Protein AF-0000000081159123 (afdb_homodimer)

Structure (mmCIF, N/CA/C/O backbone):
data_AF-0000000081159123-model_v1
#
loop_
_entity.id
_entity.type
_entity.pdbx_description
1 polymer 'Uncharacterized protein'
#
loop_
_atom_site.group_PDB
_atom_site.id
_atom_site.type_symbol
_atom_site.label_atom_id
_atom_site.label_alt_id
_atom_site.label_comp_id
_atom_site.label_asym_id
_atom_site.label_entity_id
_atom_site.label_seq_id
_atom_site.pdbx_PDB_ins_code
_atom_site.Cartn_x
_atom_site.Cartn_y
_atom_site.Cartn_z
_atom_site.occupancy
_atom_site.B_iso_or_equiv
_atom_site.auth_seq_id
_atom_site.auth_comp_id
_atom_site.auth_asym_id
_atom_site.auth_atom_id
_atom_site.pdbx_PDB_model_num
ATOM 1 N N . MET A 1 1 ? 19.219 9.43 9.094 1 53.91 1 MET A N 1
ATOM 2 C CA . MET A 1 1 ? 19.75 9.25 7.75 1 53.91 1 MET A CA 1
ATOM 3 C C . MET A 1 1 ? 19.438 7.852 7.223 1 53.91 1 MET A C 1
ATOM 5 O O . MET A 1 1 ? 19.344 6.898 8 1 53.91 1 MET A O 1
ATOM 9 N N . ALA A 1 2 ? 18.719 7.848 6.086 1 59.88 2 ALA A N 1
ATOM 10 C CA . ALA A 1 2 ? 18.625 6.492 5.555 1 59.88 2 ALA A CA 1
ATOM 11 C C . ALA A 1 2 ? 20 5.91 5.281 1 59.88 2 ALA A C 1
ATOM 13 O O . ALA A 1 2 ? 20.891 6.605 4.773 1 59.88 2 ALA A O 1
ATOM 14 N N . GLY A 1 3 ? 20.25 4.891 6.008 1 63.56 3 GLY A N 1
ATOM 15 C CA . GLY A 1 3 ? 21.531 4.223 5.816 1 63.56 3 GLY A CA 1
ATOM 16 C C . GLY A 1 3 ? 21.781 3.812 4.379 1 63.56 3 GLY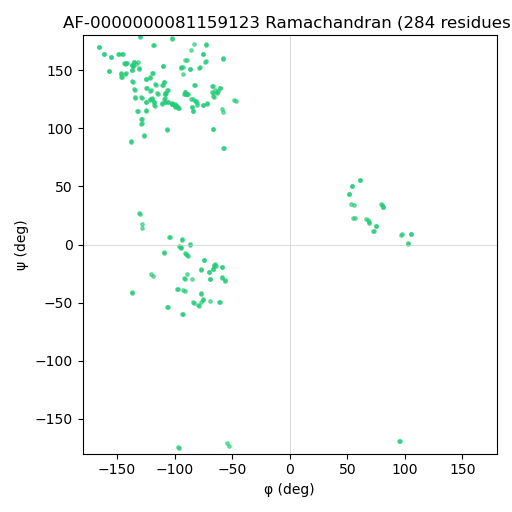 A C 1
ATOM 17 O O . GLY A 1 3 ? 21.078 4.266 3.469 1 63.56 3 GLY A O 1
ATOM 18 N N . ASN A 1 4 ? 22.844 3.012 4.094 1 74.69 4 ASN A N 1
ATOM 19 C CA . ASN A 1 4 ? 23.359 2.4 2.875 1 74.69 4 ASN A CA 1
ATOM 20 C C . ASN A 1 4 ? 22.391 1.378 2.299 1 74.69 4 ASN A C 1
ATOM 22 O O . ASN A 1 4 ? 21.609 0.763 3.039 1 74.69 4 ASN A O 1
ATOM 26 N N . THR A 1 5 ? 22.156 1.462 0.943 1 80.31 5 THR A N 1
ATOM 27 C CA . THR A 1 5 ? 21.406 0.406 0.261 1 80.31 5 THR A CA 1
ATOM 28 C C . THR A 1 5 ? 21.953 -0.968 0.638 1 80.31 5 THR A C 1
ATOM 30 O O . THR A 1 5 ? 23.156 -1.207 0.549 1 80.31 5 THR A O 1
ATOM 33 N N . ILE A 1 6 ? 21.078 -1.826 1.143 1 86.38 6 ILE A N 1
ATOM 34 C CA . ILE A 1 6 ? 21.453 -3.17 1.575 1 86.38 6 ILE A CA 1
ATOM 35 C C . ILE A 1 6 ? 21.25 -4.152 0.424 1 86.38 6 ILE A C 1
ATOM 37 O O . ILE A 1 6 ? 22.047 -5.074 0.244 1 86.38 6 ILE A O 1
ATOM 41 N N . LYS A 1 7 ? 20.281 -4.004 -0.277 1 92.19 7 LYS A N 1
ATOM 42 C CA . LYS A 1 7 ? 19.906 -4.91 -1.36 1 92.19 7 LYS A CA 1
ATOM 43 C C . LYS A 1 7 ? 19.031 -4.211 -2.387 1 92.19 7 LYS A C 1
ATOM 45 O O . LYS A 1 7 ? 18.297 -3.27 -2.053 1 92.19 7 LYS A O 1
ATOM 50 N N . THR A 1 8 ? 19.172 -4.68 -3.631 1 94.38 8 THR A N 1
ATOM 51 C CA . THR A 1 8 ? 18.328 -4.199 -4.723 1 94.38 8 THR A CA 1
ATOM 52 C C . THR A 1 8 ? 17.703 -5.367 -5.48 1 94.38 8 THR A C 1
ATOM 54 O O . THR A 1 8 ? 18.406 -6.305 -5.867 1 94.38 8 THR A O 1
ATOM 57 N N . TYR A 1 9 ? 16.453 -5.328 -5.605 1 96 9 TYR A N 1
ATOM 58 C CA . TYR A 1 9 ? 15.727 -6.301 -6.418 1 96 9 TYR A CA 1
ATOM 59 C C . TYR A 1 9 ? 15.453 -5.75 -7.812 1 96 9 TYR A C 1
ATOM 61 O O . TYR A 1 9 ? 14.734 -4.762 -7.965 1 96 9 TYR A O 1
ATOM 69 N N . THR A 1 10 ? 15.984 -6.379 -8.781 1 95.25 10 THR A N 1
ATOM 70 C CA . THR A 1 10 ? 15.781 -5.926 -10.156 1 95.25 10 THR A CA 1
ATOM 71 C C . THR A 1 10 ? 15.5 -7.105 -11.078 1 95.25 10 THR A C 1
ATOM 73 O O . THR A 1 10 ? 14.617 -7.035 -11.93 1 95.25 10 THR A O 1
ATOM 76 N N . LYS A 1 11 ? 16.281 -8.203 -10.828 1 96.38 11 LYS A N 1
ATOM 77 C CA . LYS A 1 11 ? 16.188 -9.367 -11.703 1 96.38 11 LYS A CA 1
ATOM 78 C C . LYS A 1 11 ? 16.031 -10.648 -10.898 1 96.38 11 LYS A C 1
ATOM 80 O O . LYS A 1 11 ? 16.516 -10.75 -9.773 1 96.38 11 LYS A O 1
ATOM 85 N N . ASP A 1 12 ? 15.367 -11.562 -11.57 1 96.5 12 ASP A N 1
ATOM 86 C CA . ASP A 1 12 ? 15.266 -12.906 -11.008 1 96.5 12 ASP A CA 1
ATOM 87 C C . ASP A 1 12 ? 16.641 -13.594 -10.977 1 96.5 12 ASP A C 1
ATOM 89 O O . ASP A 1 12 ? 17.391 -13.516 -11.945 1 96.5 12 ASP A O 1
ATOM 93 N N . GLU A 1 13 ? 16.844 -14.195 -9.898 1 93.38 13 GLU A N 1
ATOM 94 C CA . GLU A 1 13 ? 18.156 -14.805 -9.734 1 93.38 13 GLU A CA 1
ATOM 95 C C . GLU A 1 13 ? 18.328 -16 -10.672 1 93.38 13 GLU A C 1
ATOM 97 O O . GLU A 1 13 ? 19.453 -16.281 -11.117 1 93.38 13 GLU A O 1
ATOM 102 N N . LYS A 1 14 ? 17.297 -16.656 -10.984 1 93.5 14 LYS A N 1
ATOM 103 C CA . LYS A 1 14 ? 17.359 -17.875 -11.781 1 93.5 14 LYS A CA 1
ATOM 104 C C . LYS A 1 14 ? 17.422 -17.562 -13.273 1 93.5 14 LYS A C 1
ATOM 106 O O . LYS A 1 14 ? 18.344 -18 -13.969 1 93.5 14 LYS A O 1
ATOM 111 N N . ASP A 1 15 ? 16.516 -16.734 -13.719 1 93.12 15 ASP A N 1
ATOM 112 C CA . ASP A 1 15 ? 16.406 -16.562 -15.164 1 93.12 15 ASP A CA 1
ATOM 113 C C . ASP A 1 15 ? 16.906 -15.18 -15.602 1 93.12 15 ASP A C 1
ATOM 115 O O . ASP A 1 15 ? 16.938 -14.875 -16.797 1 93.12 15 ASP A O 1
ATOM 119 N N . GLN A 1 16 ? 17.203 -14.344 -14.711 1 94.06 16 GLN A N 1
ATOM 120 C CA . GLN A 1 16 ? 17.828 -13.047 -14.938 1 94.06 16 GLN A CA 1
ATOM 121 C C . GLN A 1 16 ? 16.875 -12.102 -15.68 1 94.06 16 GLN A C 1
ATOM 123 O O . GLN A 1 16 ? 17.328 -11.172 -16.359 1 94.06 16 GLN A O 1
ATOM 128 N N . THR A 1 17 ? 15.641 -12.453 -15.555 1 94.62 17 THR A N 1
ATOM 129 C CA . THR A 1 17 ? 14.633 -11.57 -16.125 1 94.62 17 THR A CA 1
ATOM 130 C C . THR A 1 17 ? 14.188 -10.523 -15.117 1 94.62 17 THR A C 1
ATOM 132 O O . THR A 1 17 ? 14.352 -10.711 -13.906 1 94.62 17 THR A O 1
ATOM 135 N N . LYS A 1 18 ? 13.641 -9.469 -15.656 1 94.81 18 LYS A N 1
ATOM 136 C CA . LYS A 1 18 ? 13.156 -8.383 -14.805 1 94.81 18 LYS A CA 1
ATOM 137 C C . LYS A 1 18 ? 12.062 -8.875 -13.867 1 94.81 18 LYS A C 1
ATOM 139 O O . LYS A 1 18 ? 11.156 -9.609 -14.281 1 94.81 18 LYS A O 1
ATOM 144 N N . LEU A 1 19 ? 12.172 -8.484 -12.617 1 96.62 19 LEU A N 1
ATOM 145 C CA . LEU A 1 19 ? 11.211 -8.953 -11.633 1 96.62 19 LEU A CA 1
ATOM 146 C C . LEU A 1 19 ? 9.891 -8.195 -11.758 1 96.62 19 LEU A C 1
ATOM 148 O O . LEU A 1 19 ? 8.82 -8.805 -11.727 1 96.62 19 LEU A O 1
ATOM 152 N N . PHE A 1 20 ? 10.016 -6.844 -11.961 1 96.19 20 PHE A N 1
ATOM 153 C CA . PHE A 1 20 ? 8.828 -6.004 -11.875 1 96.19 20 PHE A CA 1
ATOM 154 C C . PHE A 1 20 ? 8.805 -4.988 -13.016 1 96.19 20 PHE A C 1
ATOM 156 O O . PHE A 1 20 ? 9.852 -4.605 -13.531 1 96.19 20 PHE A O 1
ATOM 163 N N . THR A 1 21 ? 7.66 -4.535 -13.406 1 94.75 21 THR A N 1
ATOM 164 C CA . THR A 1 21 ? 7.469 -3.396 -14.297 1 94.75 21 THR A CA 1
ATOM 165 C C . THR A 1 21 ? 7.262 -2.113 -13.5 1 94.75 21 THR A C 1
ATOM 167 O O . THR A 1 21 ? 8.086 -1.196 -13.562 1 94.75 21 THR A O 1
ATOM 170 N N . PHE A 1 22 ? 6.199 -2.102 -12.656 1 93.75 22 PHE A N 1
ATOM 171 C CA . PHE A 1 22 ? 5.895 -1.01 -11.742 1 93.75 22 PHE A CA 1
ATOM 172 C C . PHE A 1 22 ? 5.469 -1.547 -10.375 1 93.75 22 PHE A C 1
ATOM 174 O O . PHE A 1 22 ? 4.281 -1.773 -10.141 1 93.75 22 PHE A O 1
ATOM 181 N N . PRO A 1 23 ? 6.492 -1.793 -9.445 1 96.06 23 PRO A N 1
ATOM 182 C CA . PRO A 1 23 ? 6.129 -2.303 -8.117 1 96.06 23 PRO A CA 1
ATOM 183 C C . PRO A 1 23 ? 5.332 -1.292 -7.293 1 96.06 23 PRO A C 1
ATOM 185 O O . PRO A 1 23 ? 5.922 -0.447 -6.613 1 96.06 23 PRO A O 1
ATOM 188 N N . ASP A 1 24 ? 4.074 -1.46 -7.277 1 94.75 24 ASP A N 1
ATOM 189 C CA . ASP A 1 24 ? 3.146 -0.445 -6.789 1 94.75 24 ASP A CA 1
ATOM 190 C C . ASP A 1 24 ? 2.852 -0.639 -5.305 1 94.75 24 ASP A C 1
ATOM 192 O O . ASP A 1 24 ? 2.514 0.317 -4.602 1 94.75 24 ASP A O 1
ATOM 196 N N . ARG A 1 25 ? 2.912 -1.834 -4.82 1 96.88 25 ARG A N 1
ATOM 197 C CA . ARG A 1 25 ? 2.736 -2.154 -3.406 1 96.88 25 ARG A CA 1
ATOM 198 C C . ARG A 1 25 ? 3.67 -3.283 -2.98 1 96.88 25 ARG A C 1
ATOM 200 O O . ARG A 1 25 ? 3.943 -4.199 -3.762 1 96.88 25 ARG A O 1
ATOM 207 N N . ILE A 1 26 ? 4.078 -3.154 -1.729 1 97.69 26 ILE A N 1
ATOM 208 C CA . ILE A 1 26 ? 5.016 -4.141 -1.207 1 97.69 26 ILE A CA 1
ATOM 209 C C . ILE A 1 26 ? 4.566 -4.598 0.179 1 97.69 26 ILE A C 1
ATOM 211 O O . ILE A 1 26 ? 4.18 -3.779 1.016 1 97.69 26 ILE A O 1
ATOM 215 N N . THR A 1 27 ? 4.57 -5.852 0.371 1 96.69 27 THR A N 1
ATOM 216 C CA . THR A 1 27 ? 4.383 -6.418 1.702 1 96.69 27 THR A CA 1
ATOM 217 C C . THR A 1 27 ? 5.227 -7.68 1.876 1 96.69 27 THR A C 1
ATOM 219 O O . THR A 1 27 ? 5.789 -8.195 0.909 1 96.69 27 THR A O 1
ATOM 222 N N . GLN A 1 28 ? 5.375 -8.055 3.047 1 94.88 28 GLN A N 1
ATOM 223 C CA . GLN A 1 28 ? 6.137 -9.266 3.352 1 94.88 28 GLN A CA 1
ATOM 224 C C . GLN A 1 28 ? 5.25 -10.32 4.004 1 94.88 28 GLN A C 1
ATOM 226 O O . GLN A 1 28 ? 4.438 -10.008 4.875 1 94.88 28 GLN A O 1
ATOM 231 N N . ASN A 1 29 ? 5.449 -11.57 3.561 1 93.44 29 ASN A N 1
ATOM 232 C CA . ASN A 1 29 ? 4.645 -12.641 4.141 1 93.44 29 ASN A CA 1
ATOM 233 C C . ASN A 1 29 ? 5.387 -13.359 5.266 1 93.44 29 ASN A C 1
ATOM 235 O O . ASN A 1 29 ? 6.48 -12.938 5.652 1 93.44 29 ASN A O 1
ATOM 239 N N . VAL A 1 30 ? 4.809 -14.406 5.793 1 89 30 VAL A N 1
ATOM 240 C CA . VAL A 1 30 ? 5.309 -15.086 6.98 1 89 30 VAL A CA 1
ATOM 241 C C . VAL A 1 30 ? 6.605 -15.82 6.648 1 89 30 VAL A C 1
ATOM 243 O O . VAL A 1 30 ? 7.43 -16.078 7.531 1 89 30 VAL A O 1
ATOM 246 N N . ASN A 1 31 ? 6.824 -16.156 5.395 1 91.44 31 ASN A N 1
ATOM 247 C CA . ASN A 1 31 ? 8.031 -16.844 4.949 1 91.44 31 ASN A CA 1
ATOM 248 C C . ASN A 1 31 ? 9.148 -15.859 4.629 1 91.44 31 ASN A C 1
ATOM 250 O O . ASN A 1 31 ? 10.195 -16.25 4.105 1 91.44 31 ASN A O 1
ATOM 254 N N . LEU A 1 32 ? 8.859 -14.586 4.809 1 92.94 32 LEU A N 1
ATOM 255 C CA . LEU A 1 32 ? 9.789 -13.492 4.559 1 92.94 32 LEU A CA 1
ATOM 256 C C . LEU A 1 32 ? 9.945 -13.242 3.064 1 92.94 32 LEU A C 1
ATOM 258 O O . LEU A 1 32 ? 10.906 -12.602 2.635 1 92.94 32 LEU A O 1
ATOM 262 N N . ASP A 1 33 ? 8.961 -13.828 2.32 1 95 33 ASP A N 1
ATOM 263 C CA . ASP A 1 33 ? 8.898 -13.461 0.91 1 95 33 ASP A CA 1
ATOM 264 C C . ASP A 1 33 ? 8.352 -12.039 0.737 1 95 33 ASP A C 1
ATOM 266 O O . ASP A 1 33 ? 7.609 -11.547 1.586 1 95 33 ASP A O 1
ATOM 270 N N . ILE A 1 34 ? 8.727 -11.539 -0.413 1 95 34 ILE A N 1
ATOM 271 C CA . ILE A 1 34 ? 8.219 -10.227 -0.793 1 95 34 ILE A CA 1
ATOM 272 C C . ILE A 1 34 ? 7.051 -10.383 -1.76 1 95 34 ILE A C 1
ATOM 274 O O . ILE A 1 34 ? 7.172 -11.047 -2.793 1 95 34 ILE A O 1
ATOM 278 N N . CYS A 1 35 ? 5.965 -9.875 -1.354 1 97.56 35 CYS A N 1
ATOM 279 C CA . CYS A 1 35 ? 4.785 -9.859 -2.211 1 97.56 35 CYS A CA 1
ATOM 280 C C . CYS A 1 35 ? 4.574 -8.477 -2.816 1 97.56 35 CYS A C 1
ATOM 282 O O . CYS A 1 35 ? 4.398 -7.492 -2.09 1 97.56 35 CYS A O 1
ATOM 284 N N . VAL A 1 36 ? 4.574 -8.438 -4.113 1 97.81 36 VAL A N 1
ATOM 285 C CA . VAL A 1 36 ? 4.555 -7.145 -4.789 1 97.81 36 VAL A CA 1
ATOM 286 C C . VAL A 1 36 ? 3.379 -7.082 -5.758 1 97.81 36 VAL A C 1
ATOM 288 O O . VAL A 1 36 ? 3.203 -7.977 -6.59 1 97.81 36 VAL A O 1
ATOM 291 N N . VAL A 1 37 ? 2.559 -6.102 -5.543 1 97.25 37 VAL A N 1
ATOM 292 C CA . VAL A 1 37 ? 1.617 -5.758 -6.605 1 97.25 37 VAL A CA 1
ATOM 293 C C . VAL A 1 37 ? 2.348 -5.016 -7.723 1 97.25 37 VAL A C 1
ATOM 295 O O . VAL A 1 37 ? 2.91 -3.939 -7.5 1 97.25 37 VAL A O 1
ATOM 298 N N . ASP A 1 38 ? 2.283 -5.609 -8.867 1 96.5 38 ASP A N 1
ATOM 299 C CA . ASP A 1 38 ? 3.021 -5.082 -10.016 1 96.5 38 ASP A CA 1
ATOM 300 C C . ASP A 1 38 ? 2.07 -4.668 -11.133 1 96.5 38 ASP A C 1
ATOM 302 O O . ASP A 1 38 ? 1.295 -5.488 -11.633 1 96.5 38 ASP A O 1
ATOM 306 N N . VAL A 1 39 ? 2.133 -3.395 -11.477 1 92.62 39 VAL A N 1
ATOM 307 C CA . VAL A 1 39 ? 1.312 -2.9 -12.57 1 92.62 39 VAL A CA 1
ATOM 308 C C . VAL A 1 39 ? 2.066 -3.053 -13.891 1 92.62 39 VAL A C 1
ATOM 310 O O . VAL A 1 39 ? 3.211 -2.611 -14.016 1 92.62 39 VAL A O 1
ATOM 313 N N . LEU A 1 40 ? 1.374 -3.635 -14.828 1 88.69 40 LEU A N 1
ATOM 314 C CA . LEU A 1 40 ? 2.02 -3.912 -16.109 1 88.69 40 LEU A CA 1
ATOM 315 C C . LEU A 1 40 ? 1.786 -2.771 -17.094 1 88.69 40 LEU A C 1
ATOM 317 O O . LEU A 1 40 ? 0.755 -2.1 -17.031 1 88.69 40 LEU A O 1
ATOM 321 N N . ASP A 1 41 ? 2.672 -2.514 -17.906 1 78.25 41 ASP A N 1
ATOM 322 C CA . ASP A 1 41 ? 2.633 -1.415 -18.875 1 78.25 41 ASP A CA 1
ATOM 323 C C . ASP A 1 41 ? 1.883 -1.819 -20.141 1 78.25 41 ASP A C 1
ATOM 325 O O . ASP A 1 41 ? 1.241 -0.984 -20.781 1 78.25 41 ASP A O 1
ATOM 329 N N . ILE A 1 42 ? 1.907 -3.035 -20.484 1 73 42 ILE A N 1
ATOM 330 C CA . ILE A 1 42 ? 1.401 -3.473 -21.766 1 73 42 ILE A CA 1
ATOM 331 C C . ILE A 1 42 ? -0.119 -3.33 -21.812 1 73 42 ILE A C 1
ATOM 333 O O . ILE A 1 42 ? -0.674 -2.773 -22.766 1 73 42 ILE A O 1
ATOM 337 N N . ASP A 1 43 ? -0.807 -3.803 -20.828 1 71.94 43 ASP A N 1
ATOM 338 C CA . ASP A 1 43 ? -2.266 -3.791 -20.875 1 71.94 43 ASP A CA 1
ATOM 339 C C . ASP A 1 43 ? -2.844 -3.166 -19.609 1 71.94 43 ASP A C 1
ATOM 341 O O . ASP A 1 43 ? -4.062 -3.131 -19.422 1 71.94 43 ASP A O 1
ATOM 345 N N . PHE A 1 44 ? -2.057 -2.527 -18.891 1 73.56 44 PHE A N 1
ATOM 346 C CA . PHE A 1 44 ? -2.453 -1.913 -17.625 1 73.56 44 PHE A CA 1
ATOM 347 C C . PHE A 1 44 ? -3.047 -2.951 -16.688 1 73.56 44 PHE A C 1
ATOM 349 O O . PHE A 1 44 ? -4.004 -2.664 -15.961 1 73.56 44 PHE A O 1
ATOM 356 N N . SER A 1 45 ? -2.662 -4.113 -16.984 1 82.12 45 SER A N 1
ATOM 357 C CA . SER A 1 45 ? -3.053 -5.164 -16.047 1 82.12 45 SER A CA 1
ATOM 358 C C . SER A 1 45 ? -2.09 -5.234 -14.867 1 82.12 45 SER A C 1
ATOM 360 O O . SER A 1 45 ? -1.126 -4.473 -14.797 1 82.12 45 SER A O 1
ATOM 362 N N . CYS A 1 46 ? -2.473 -6.023 -13.953 1 91.5 46 CYS A N 1
ATOM 363 C CA . CYS A 1 46 ? -1.662 -6.125 -12.742 1 91.5 46 CYS A CA 1
ATOM 364 C C . CYS A 1 46 ? -1.442 -7.582 -12.359 1 91.5 46 CYS A C 1
ATOM 366 O O . CYS A 1 46 ? -2.15 -8.469 -12.836 1 91.5 46 CYS A O 1
ATOM 368 N N . ARG A 1 47 ? -0.398 -7.742 -11.664 1 95.06 47 ARG A N 1
ATOM 369 C CA . ARG A 1 47 ? -0.068 -9.047 -11.109 1 95.06 47 ARG A CA 1
ATOM 370 C C . ARG A 1 47 ? 0.521 -8.914 -9.711 1 95.06 47 ARG A C 1
ATOM 372 O O . ARG A 1 47 ? 0.985 -7.84 -9.32 1 95.06 47 ARG A O 1
ATOM 379 N N . VAL A 1 48 ? 0.375 -9.977 -8.992 1 97.19 48 VAL A N 1
ATOM 380 C CA . VAL A 1 48 ? 1.114 -10.102 -7.746 1 97.19 48 VAL A CA 1
ATOM 381 C C . VAL A 1 48 ? 2.312 -11.031 -7.941 1 97.19 48 VAL A C 1
ATOM 383 O O . VAL A 1 48 ? 2.158 -12.172 -8.375 1 97.19 48 VAL A O 1
ATOM 386 N N . VAL A 1 49 ? 3.461 -10.523 -7.684 1 97.38 49 VAL A N 1
ATOM 387 C CA . VAL A 1 49 ? 4.691 -11.297 -7.789 1 97.38 49 VAL A CA 1
ATOM 388 C C . VAL A 1 49 ? 5.246 -11.586 -6.398 1 97.38 49 VAL A C 1
ATOM 390 O O . VAL A 1 49 ? 5.457 -10.664 -5.605 1 97.38 49 VAL A O 1
ATOM 393 N N . VAL A 1 50 ? 5.426 -12.836 -6.066 1 97.69 50 VAL A N 1
ATOM 394 C CA . VAL A 1 50 ? 6.023 -13.227 -4.793 1 97.69 50 VAL A CA 1
ATOM 395 C C . VAL A 1 50 ? 7.449 -13.719 -5.023 1 97.69 50 VAL A C 1
ATOM 397 O O . VAL A 1 50 ? 7.68 -14.648 -5.805 1 97.69 50 VAL A O 1
ATOM 400 N N . VAL A 1 51 ? 8.352 -13.07 -4.359 1 97.5 51 VAL A N 1
ATOM 401 C CA . VAL A 1 51 ? 9.773 -13.305 -4.574 1 97.5 51 VAL A CA 1
ATOM 402 C C . VAL A 1 51 ? 10.445 -13.664 -3.25 1 97.5 51 VAL A C 1
ATOM 404 O O . VAL A 1 51 ? 10.141 -13.078 -2.211 1 97.5 51 VAL A O 1
ATOM 407 N N . THR A 1 52 ? 11.383 -14.562 -3.307 1 96.69 52 THR A N 1
ATOM 408 C CA . THR A 1 52 ? 12.156 -14.93 -2.131 1 96.69 52 THR A CA 1
ATOM 409 C C . THR A 1 52 ? 13.172 -13.844 -1.79 1 96.69 52 THR A C 1
ATOM 411 O O . THR A 1 52 ? 13.461 -12.977 -2.615 1 96.69 52 THR A O 1
ATOM 414 N N . PRO A 1 53 ? 13.703 -13.898 -0.58 1 94.5 53 PRO A N 1
ATOM 415 C CA . PRO A 1 53 ? 14.719 -12.914 -0.199 1 94.5 53 PRO A CA 1
ATOM 416 C C . PRO A 1 53 ? 15.938 -12.938 -1.119 1 94.5 53 PRO A C 1
ATOM 418 O O . PRO A 1 53 ? 16.609 -11.914 -1.281 1 94.5 53 PRO A O 1
ATOM 421 N N . ASP A 1 54 ? 16.141 -14.008 -1.848 1 94.56 54 ASP A N 1
ATOM 422 C CA . ASP A 1 54 ? 17.281 -14.125 -2.738 1 94.56 54 ASP A CA 1
ATOM 423 C C . ASP A 1 54 ? 16.938 -13.672 -4.156 1 94.56 54 ASP A C 1
ATOM 425 O O . ASP A 1 54 ? 17.734 -13.836 -5.082 1 94.56 54 ASP A O 1
ATOM 429 N N . SER A 1 55 ? 15.711 -13.195 -4.281 1 95.56 55 SER A N 1
ATOM 430 C CA . SER A 1 55 ? 15.266 -12.602 -5.535 1 95.56 55 SER A CA 1
ATOM 431 C C . SER A 1 55 ? 14.875 -13.672 -6.551 1 95.56 55 SER A C 1
ATOM 433 O O . SER A 1 55 ? 15.164 -13.539 -7.742 1 95.56 55 SER A O 1
ATOM 435 N N . THR A 1 56 ? 14.352 -14.711 -6.059 1 97 56 THR A N 1
ATOM 436 C CA . THR A 1 56 ? 13.789 -15.734 -6.93 1 97 56 THR A CA 1
ATOM 437 C C . THR A 1 56 ? 12.266 -15.695 -6.902 1 97 56 THR A C 1
ATOM 439 O O . THR A 1 56 ? 11.656 -15.656 -5.828 1 97 56 THR A O 1
ATOM 442 N N . ILE A 1 57 ? 11.688 -15.734 -8.117 1 97.25 57 ILE A N 1
ATOM 443 C CA . ILE A 1 57 ? 10.227 -15.719 -8.18 1 97.25 57 ILE A CA 1
ATOM 444 C C . ILE A 1 57 ? 9.68 -17.062 -7.707 1 97.25 57 ILE A C 1
ATOM 446 O O . ILE A 1 57 ? 10.047 -18.109 -8.242 1 97.25 57 ILE A O 1
ATOM 450 N N . ARG A 1 58 ? 8.852 -17.031 -6.672 1 96.5 58 ARG A N 1
ATOM 451 C CA . ARG A 1 58 ? 8.141 -18.234 -6.242 1 96.5 58 ARG A CA 1
ATOM 452 C C . ARG A 1 58 ? 6.926 -18.5 -7.129 1 96.5 58 ARG A C 1
ATOM 454 O O . ARG A 1 58 ? 6.758 -19.609 -7.645 1 96.5 58 ARG A O 1
ATOM 461 N N . PHE A 1 59 ? 6.094 -17.516 -7.289 1 96.38 59 PHE A N 1
ATOM 462 C CA . PHE A 1 59 ? 4.941 -17.609 -8.18 1 96.38 59 PHE A CA 1
ATOM 463 C C . PHE A 1 59 ? 4.422 -16.219 -8.531 1 96.38 59 PHE A C 1
ATOM 465 O O . PHE A 1 59 ? 4.824 -15.227 -7.914 1 96.38 59 PHE A O 1
ATOM 472 N N . THR A 1 60 ? 3.646 -16.141 -9.516 1 96.19 60 THR A N 1
ATOM 473 C CA . THR A 1 60 ? 2.906 -14.953 -9.945 1 96.19 60 THR A CA 1
ATOM 474 C C . THR A 1 60 ? 1.412 -15.258 -10.031 1 96.19 60 THR A C 1
ATOM 476 O O . THR A 1 60 ? 1.013 -16.328 -10.484 1 96.19 60 THR A O 1
ATOM 479 N N . TYR A 1 61 ? 0.647 -14.336 -9.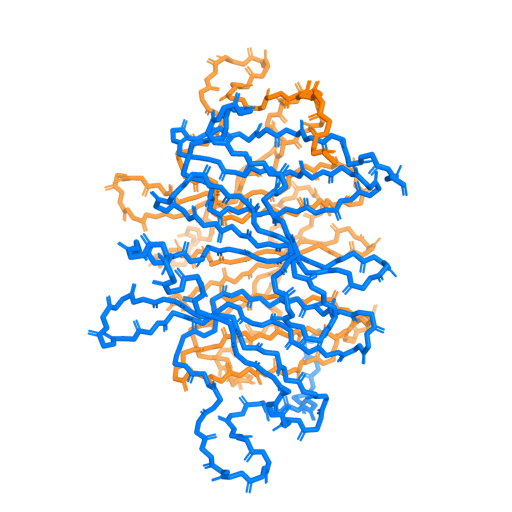5 1 96.38 61 TYR A N 1
ATOM 480 C CA . TYR A 1 61 ? -0.805 -14.461 -9.562 1 96.38 61 TYR A CA 1
ATOM 481 C C . TYR A 1 61 ? -1.408 -13.344 -10.406 1 96.38 61 TYR A C 1
ATOM 483 O O . TYR A 1 61 ? -1.144 -12.164 -10.172 1 96.38 61 TYR A O 1
ATOM 491 N N . GLN A 1 62 ? -2.244 -13.68 -11.328 1 93.06 62 GLN A N 1
ATOM 492 C CA . GLN A 1 62 ? -2.828 -12.711 -12.242 1 93.06 62 GLN A CA 1
ATOM 493 C C . GLN A 1 62 ? -4.344 -12.859 -12.312 1 93.06 62 GLN A C 1
ATOM 495 O O . GLN A 1 62 ? -4.961 -12.531 -13.328 1 93.06 62 GLN A O 1
ATOM 500 N N . GLY A 1 63 ? -4.863 -13.352 -11.273 1 91.56 63 GLY A N 1
ATOM 501 C CA . GLY A 1 63 ? -6.305 -13.523 -11.242 1 91.56 63 GLY A CA 1
ATOM 502 C C . GLY A 1 63 ? -6.75 -14.922 -11.641 1 91.56 63 GLY A C 1
ATOM 503 O O . GLY A 1 63 ? -5.938 -15.852 -11.68 1 91.56 63 GLY A O 1
ATOM 504 N N . ARG A 1 64 ? -8.07 -15.016 -11.844 1 87.56 64 ARG A N 1
ATOM 505 C CA . ARG A 1 64 ? -8.703 -16.281 -12.195 1 87.56 64 ARG A CA 1
ATOM 506 C C . ARG A 1 64 ? -9.133 -16.312 -13.656 1 87.56 64 ARG A C 1
ATOM 508 O O . ARG A 1 64 ? -10.18 -15.75 -14.008 1 87.56 64 ARG A O 1
ATOM 515 N N . PRO A 1 65 ? -8.359 -16.891 -14.391 1 74.62 65 PRO A N 1
ATOM 516 C CA . PRO A 1 65 ? -8.656 -16.891 -15.828 1 74.62 65 PRO A CA 1
ATOM 517 C C . PRO A 1 65 ? -10.008 -17.516 -16.156 1 74.62 65 PRO A C 1
ATOM 519 O O . PRO A 1 65 ? -10.625 -17.156 -17.156 1 74.62 65 PRO A O 1
ATOM 522 N N . GLU A 1 66 ? -10.406 -18.406 -15.32 1 79.06 66 GLU A N 1
ATOM 523 C CA . GLU A 1 66 ? -11.641 -19.125 -15.602 1 79.06 66 GLU A CA 1
ATOM 524 C C . GLU A 1 66 ? -12.844 -18.188 -15.555 1 79.06 66 GLU A C 1
ATOM 526 O O . GLU A 1 66 ? -13.898 -18.484 -16.109 1 79.06 66 GLU A O 1
ATOM 531 N N . LEU A 1 67 ? -12.664 -17.078 -14.938 1 78.12 67 LEU A N 1
ATOM 532 C CA . LEU A 1 67 ? -13.781 -16.156 -14.781 1 78.12 67 LEU A CA 1
ATOM 533 C C . LEU A 1 67 ? -13.867 -15.211 -15.969 1 78.12 67 LEU A C 1
ATOM 535 O O . LEU A 1 67 ? -14.891 -14.547 -16.172 1 78.12 67 LEU A O 1
ATOM 539 N N . ASP A 1 68 ? -12.969 -15.141 -16.812 1 75.62 68 ASP A N 1
ATOM 540 C CA . ASP A 1 68 ? -12.945 -14.32 -18.031 1 75.62 68 ASP A CA 1
ATOM 541 C C . ASP A 1 68 ? -13.164 -12.844 -17.688 1 75.62 68 ASP A C 1
ATOM 543 O O . ASP A 1 68 ? -13.977 -12.172 -18.328 1 75.62 68 ASP A O 1
ATOM 547 N N . LYS A 1 69 ? -12.711 -12.484 -16.656 1 83.62 69 LYS A N 1
ATOM 548 C CA . LYS A 1 69 ? -12.812 -11.086 -16.234 1 83.62 69 LYS A CA 1
ATOM 549 C C . LYS A 1 69 ? -11.43 -10.469 -16.062 1 83.62 69 LYS A C 1
ATOM 551 O O . LYS A 1 69 ? -10.469 -11.164 -15.734 1 83.62 69 LYS A O 1
ATOM 556 N N . THR A 1 70 ? -11.375 -9.18 -16.344 1 86.31 70 THR A N 1
ATOM 557 C CA . THR A 1 70 ? -10.117 -8.461 -16.172 1 86.31 70 THR A CA 1
ATOM 558 C C . THR A 1 70 ? -9.734 -8.383 -14.703 1 86.31 70 THR A C 1
ATOM 560 O O . THR A 1 70 ? -10.562 -8.031 -13.852 1 86.31 70 THR A O 1
ATOM 563 N N . PHE A 1 71 ? -8.539 -8.789 -14.422 1 90.88 71 PHE A N 1
ATOM 564 C CA . PHE A 1 71 ? -8.023 -8.773 -13.055 1 90.88 71 PHE A CA 1
ATOM 565 C C . PHE A 1 71 ? -7.172 -7.535 -12.805 1 90.88 71 PHE A C 1
ATOM 567 O O . PHE A 1 71 ? -6.184 -7.305 -13.508 1 90.88 71 PHE A O 1
ATOM 574 N N . PHE A 1 72 ? -7.582 -6.711 -11.859 1 92.75 72 PHE A N 1
ATOM 575 C CA . PHE A 1 72 ? -6.812 -5.539 -11.453 1 92.75 72 PHE A CA 1
ATOM 576 C C . PHE A 1 72 ? -6.641 -5.5 -9.945 1 92.75 72 PHE A C 1
ATOM 578 O O . PHE A 1 72 ? -7.59 -5.211 -9.211 1 92.75 72 PHE A O 1
ATOM 585 N N . VAL A 1 73 ? -5.488 -5.84 -9.578 1 95.25 73 VAL A N 1
ATOM 586 C CA . VAL A 1 73 ? -5.168 -5.855 -8.156 1 95.25 73 VAL A CA 1
ATOM 587 C C . VAL A 1 73 ? -4.629 -4.492 -7.734 1 95.25 73 VAL A C 1
ATOM 589 O O . VAL A 1 73 ? -3.727 -3.949 -8.367 1 95.25 73 VAL A O 1
ATOM 592 N N . GLY A 1 74 ? -5.176 -3.939 -6.688 1 94 74 GLY A N 1
ATOM 593 C CA . GLY A 1 74 ? -4.723 -2.658 -6.176 1 94 74 GLY A CA 1
ATOM 594 C C . GLY A 1 74 ? -3.754 -2.789 -5.016 1 94 74 GLY A C 1
ATOM 595 O O . GLY A 1 74 ? -2.822 -1.991 -4.883 1 94 74 GLY A O 1
ATOM 596 N N . ASP A 1 75 ? -3.992 -3.73 -4.164 1 97.44 75 ASP A N 1
ATOM 597 C CA . ASP A 1 75 ? -3.209 -3.877 -2.943 1 97.44 75 ASP A CA 1
ATOM 598 C C . ASP A 1 75 ? -3.238 -5.316 -2.439 1 97.44 75 ASP A C 1
ATOM 600 O O . ASP A 1 75 ? -4.09 -6.109 -2.854 1 97.44 75 ASP A O 1
ATOM 604 N N . THR A 1 76 ? -2.293 -5.656 -1.6 1 97.81 76 THR A N 1
ATOM 605 C CA . THR A 1 76 ? -2.193 -6.984 -1.012 1 97.81 76 THR A CA 1
ATOM 606 C C . THR A 1 76 ? -1.644 -6.91 0.41 1 97.81 76 THR A C 1
ATOM 608 O O . THR A 1 76 ? -0.803 -6.059 0.711 1 97.81 76 THR A O 1
ATOM 611 N N . VAL A 1 77 ? -2.148 -7.773 1.261 1 97.12 77 VAL A N 1
ATOM 612 C CA . VAL A 1 77 ? -1.63 -7.93 2.615 1 97.12 77 VAL A CA 1
ATOM 613 C C . VAL A 1 77 ? -1.491 -9.414 2.951 1 97.12 77 VAL A C 1
ATOM 615 O O . VAL A 1 77 ? -2.102 -10.266 2.299 1 97.12 77 VAL A O 1
ATOM 618 N N . CYS A 1 78 ? -0.683 -9.641 3.846 1 95.44 78 CYS A N 1
ATOM 619 C CA . CYS A 1 78 ? -0.481 -11.008 4.324 1 95.44 78 CYS A CA 1
ATOM 620 C C . CYS A 1 78 ? -0.779 -11.109 5.816 1 95.44 78 CYS A C 1
ATOM 622 O O . CYS A 1 78 ? -0.496 -10.188 6.574 1 95.44 78 CYS A O 1
ATOM 624 N N . ASP A 1 79 ? -1.332 -12.219 6.16 1 90.81 79 ASP A N 1
ATOM 625 C CA . ASP A 1 79 ? -1.58 -12.414 7.586 1 90.81 79 ASP A CA 1
ATOM 626 C C . ASP A 1 79 ? -0.538 -13.344 8.203 1 90.81 79 ASP A C 1
ATOM 628 O O . ASP A 1 79 ? 0.351 -13.836 7.504 1 90.81 79 ASP A O 1
ATOM 632 N N . SER A 1 80 ? -0.656 -13.531 9.516 1 88.44 80 SER A N 1
ATOM 633 C CA . SER A 1 80 ? 0.331 -14.312 10.25 1 88.44 80 SER A CA 1
ATOM 634 C C . SER A 1 80 ? 0.166 -15.805 9.984 1 88.44 80 SER A C 1
ATOM 636 O O . SER A 1 80 ? 1.053 -16.609 10.297 1 88.44 80 SER A O 1
ATOM 638 N N . GLU A 1 81 ? -0.925 -16.188 9.414 1 87.19 81 GLU A N 1
ATOM 639 C CA . GLU A 1 81 ? -1.176 -17.594 9.117 1 87.19 81 GLU A CA 1
ATOM 640 C C . GLU A 1 81 ? -0.663 -17.969 7.73 1 87.19 81 GLU A C 1
ATOM 642 O O . GLU A 1 81 ? -0.687 -19.141 7.348 1 87.19 81 GLU A O 1
ATOM 647 N N . GLY A 1 82 ? -0.266 -17 7.035 1 88.38 82 GLY A N 1
ATOM 648 C CA . GLY A 1 82 ? 0.407 -17.25 5.77 1 88.38 82 GLY A CA 1
ATOM 649 C C . GLY A 1 82 ? -0.484 -17.016 4.562 1 88.38 82 GLY A C 1
ATOM 650 O O . GLY A 1 82 ? -0.077 -17.281 3.43 1 88.38 82 GLY A O 1
ATOM 651 N N . ILE A 1 83 ? -1.714 -16.625 4.801 1 92.69 83 ILE A N 1
ATOM 652 C CA . ILE A 1 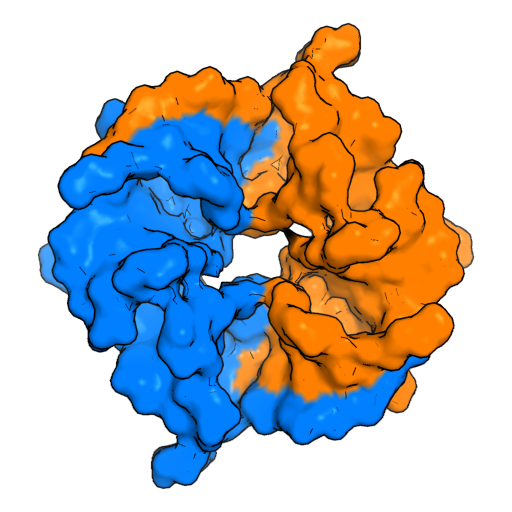83 ? -2.576 -16.359 3.656 1 92.69 83 ILE A CA 1
ATOM 653 C C . ILE A 1 83 ? -2.227 -15 3.057 1 92.69 83 ILE A C 1
ATOM 655 O O . ILE A 1 83 ? -1.746 -14.109 3.76 1 92.69 83 ILE A O 1
ATOM 659 N N . ILE A 1 84 ? -2.486 -14.867 1.749 1 96.44 84 ILE A N 1
ATOM 660 C CA . ILE A 1 84 ? -2.32 -13.617 1.008 1 96.44 84 ILE A CA 1
ATOM 661 C C . ILE A 1 84 ? -3.688 -13.078 0.598 1 96.44 84 ILE A C 1
ATOM 663 O O . ILE A 1 84 ? -4.488 -13.789 -0.013 1 96.44 84 ILE A O 1
ATOM 667 N N . ILE A 1 85 ? -3.971 -11.914 1.004 1 96.81 85 ILE A N 1
ATOM 668 C CA . ILE A 1 85 ? -5.242 -11.25 0.72 1 96.81 85 ILE A CA 1
ATOM 669 C C . ILE A 1 85 ? -5.023 -10.117 -0.282 1 96.81 85 ILE A C 1
ATOM 671 O O . ILE A 1 85 ? -4.102 -9.312 -0.126 1 96.81 85 ILE A O 1
ATOM 675 N N . LEU A 1 86 ? -5.797 -10.086 -1.326 1 97.75 86 LEU A N 1
ATOM 676 C CA . LEU A 1 86 ? -5.566 -9.047 -2.324 1 97.75 86 LEU A CA 1
ATOM 677 C C . LEU A 1 86 ? -6.883 -8.555 -2.912 1 97.75 86 LEU A C 1
ATOM 679 O O . LEU A 1 86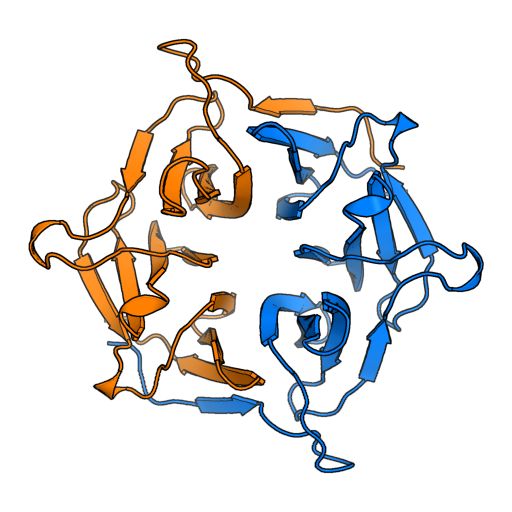 ? -7.883 -9.273 -2.896 1 97.75 86 LEU A O 1
ATOM 683 N N . THR A 1 87 ? -6.828 -7.398 -3.385 1 96.94 87 THR A N 1
ATOM 684 C CA . THR A 1 87 ? -8.016 -6.773 -3.961 1 96.94 87 THR A CA 1
ATOM 685 C C . THR A 1 87 ? -8.156 -7.145 -5.434 1 96.94 87 THR A C 1
ATOM 687 O O . THR A 1 87 ? -7.164 -7.414 -6.113 1 96.94 87 THR A O 1
ATOM 690 N N . ASP A 1 88 ? -9.336 -7.168 -5.863 1 95.12 88 ASP A N 1
ATOM 691 C CA . ASP A 1 88 ? -9.703 -7.199 -7.273 1 95.12 88 ASP A CA 1
ATOM 692 C C . ASP A 1 88 ? -10.672 -6.07 -7.617 1 95.12 88 ASP A C 1
ATOM 694 O O . ASP A 1 88 ? -11.891 -6.25 -7.551 1 95.12 88 ASP A O 1
ATOM 698 N N . LEU A 1 89 ? -10.109 -4.992 -8.062 1 93.69 89 LEU A N 1
ATOM 699 C CA . LEU A 1 89 ? -10.82 -3.719 -8.148 1 93.69 89 LEU A CA 1
ATOM 700 C C . LEU A 1 89 ? -12.023 -3.83 -9.078 1 93.69 89 LEU A C 1
ATOM 702 O O . LEU A 1 89 ? -13.148 -3.533 -8.68 1 93.69 89 LEU A O 1
ATOM 706 N N . TYR A 1 90 ? -11.812 -4.352 -10.219 1 91.88 90 TYR A N 1
ATOM 707 C CA . TYR A 1 90 ? -12.844 -4.32 -11.25 1 91.88 90 TYR A CA 1
ATOM 708 C C . TYR A 1 90 ? -13.922 -5.363 -10.977 1 91.88 90 TYR A C 1
ATOM 710 O O . TYR A 1 90 ? -15.039 -5.254 -11.477 1 91.88 90 TYR A O 1
ATOM 718 N N . ASN A 1 91 ? -13.625 -6.355 -10.203 1 93.38 91 ASN A N 1
ATOM 719 C CA . ASN A 1 91 ? -14.586 -7.422 -9.922 1 93.38 91 ASN A CA 1
ATOM 720 C C . ASN A 1 91 ? -15.172 -7.293 -8.523 1 93.38 91 ASN A C 1
ATOM 722 O O . ASN A 1 91 ? -15.836 -8.211 -8.039 1 93.38 91 ASN A O 1
ATOM 726 N N . HIS A 1 92 ? -14.875 -6.25 -7.855 1 94.62 92 HIS A N 1
ATOM 727 C CA . HIS A 1 92 ? -15.469 -5.891 -6.574 1 94.62 92 HIS A CA 1
ATOM 728 C C . HIS A 1 92 ? -15.344 -7.031 -5.57 1 94.62 92 HIS A C 1
ATOM 730 O O . HIS A 1 92 ? -16.328 -7.434 -4.949 1 94.62 92 HIS A O 1
ATOM 736 N N . SER A 1 93 ? -14.117 -7.484 -5.5 1 95.25 93 SER A N 1
ATOM 737 C CA . SER A 1 93 ? -13.922 -8.633 -4.613 1 95.25 93 SER A CA 1
ATOM 738 C C . SER A 1 93 ? -12.531 -8.625 -3.994 1 95.25 93 SER A C 1
ATOM 740 O O . SER A 1 93 ? -11.656 -7.871 -4.43 1 95.25 93 SER A O 1
ATOM 742 N N . ILE A 1 94 ? -12.398 -9.375 -3 1 96.25 94 ILE A N 1
ATOM 743 C CA . ILE A 1 94 ? -11.133 -9.625 -2.314 1 96.25 94 ILE A CA 1
ATOM 744 C C . ILE A 1 94 ? -10.82 -11.125 -2.34 1 96.25 94 ILE A C 1
ATOM 746 O O . ILE A 1 94 ? -11.656 -11.945 -1.951 1 96.25 94 ILE A O 1
ATOM 750 N N . HIS A 1 95 ? -9.656 -11.445 -2.844 1 96.25 95 HIS A N 1
ATOM 751 C CA . HIS A 1 95 ? -9.219 -12.828 -2.971 1 96.25 95 HIS A CA 1
ATOM 752 C C . HIS A 1 95 ? -8.375 -13.25 -1.773 1 96.25 95 HIS A C 1
ATOM 754 O O . HIS A 1 95 ? -7.699 -12.414 -1.161 1 96.25 95 HIS A O 1
ATOM 760 N N . VAL A 1 96 ? -8.406 -14.523 -1.502 1 96.19 96 VAL A N 1
ATOM 761 C CA . VAL A 1 96 ? -7.477 -15.148 -0.57 1 96.19 96 VAL A CA 1
ATOM 762 C C . VAL A 1 96 ? -6.664 -16.219 -1.293 1 96.19 96 VAL A C 1
ATOM 764 O O . VAL A 1 96 ? -7.23 -17.094 -1.961 1 96.19 96 VAL A O 1
ATOM 767 N N . LEU A 1 97 ? -5.391 -16.078 -1.188 1 96.62 97 LEU A N 1
ATOM 768 C CA . LEU A 1 97 ? -4.48 -17.109 -1.694 1 96.62 97 LEU A CA 1
ATOM 769 C C . LEU A 1 97 ? -3.791 -17.828 -0.546 1 96.62 97 LEU A C 1
ATOM 771 O O . LEU A 1 97 ? -3.594 -17.266 0.529 1 96.62 97 LEU A O 1
ATOM 775 N N . SER A 1 98 ? -3.402 -19.047 -0.812 1 95.06 98 SER A N 1
ATOM 776 C CA . SER A 1 98 ? -2.508 -19.75 0.103 1 95.06 98 SER A CA 1
ATOM 777 C C . SER A 1 98 ? -1.091 -19.188 0.028 1 95.06 98 SER A C 1
ATOM 779 O O . SER A 1 98 ? -0.772 -18.406 -0.87 1 95.06 98 SER A O 1
ATOM 781 N N . SER A 1 99 ? -0.258 -19.656 0.931 1 92.81 99 SER A N 1
ATOM 782 C CA . SER A 1 99 ? 1.134 -19.219 0.951 1 92.81 99 SER A CA 1
ATOM 783 C C . SER A 1 99 ? 1.879 -19.688 -0.295 1 92.81 99 SER A C 1
ATOM 785 O O . SER A 1 99 ? 2.938 -19.156 -0.627 1 92.81 99 SER A O 1
ATOM 787 N N . GLU A 1 100 ? 1.29 -20.703 -0.994 1 92.88 100 GLU A N 1
ATOM 788 C CA . GLU A 1 100 ? 1.901 -21.234 -2.207 1 92.88 100 GLU A CA 1
ATOM 789 C C . GLU A 1 100 ? 1.312 -20.578 -3.455 1 92.88 100 GLU A C 1
ATOM 791 O O . GLU A 1 100 ? 1.713 -20.906 -4.574 1 92.88 100 GLU A O 1
ATOM 796 N N . GLY A 1 101 ? 0.355 -19.703 -3.254 1 94.19 101 GLY A N 1
ATOM 797 C CA . GLY A 1 101 ? -0.166 -18.922 -4.371 1 94.19 101 GLY A CA 1
ATOM 798 C C . GLY A 1 101 ? -1.437 -19.5 -4.957 1 94.19 101 GLY A C 1
ATOM 799 O O . GLY A 1 101 ? -1.89 -19.078 -6.023 1 94.19 101 GLY A O 1
ATOM 800 N N . TYR A 1 102 ? -1.989 -20.469 -4.316 1 95.06 102 TYR A N 1
ATOM 801 C CA . TYR A 1 102 ? -3.238 -21.047 -4.797 1 95.06 102 TYR A CA 1
ATOM 802 C C . TYR A 1 102 ? -4.434 -20.219 -4.344 1 95.06 102 TYR A C 1
ATOM 804 O O . TYR A 1 102 ? -4.508 -19.812 -3.182 1 95.06 102 TYR A O 1
ATOM 812 N N . PHE A 1 103 ? -5.336 -20.031 -5.266 1 95.69 103 PHE A N 1
ATOM 813 C CA . PHE A 1 103 ? -6.582 -19.359 -4.906 1 95.69 103 PHE A CA 1
ATOM 814 C C . PHE A 1 103 ? -7.402 -20.234 -3.955 1 95.69 103 PHE A C 1
ATOM 816 O O . PHE A 1 103 ? -7.656 -21.406 -4.234 1 95.69 103 PHE A O 1
ATOM 823 N N . MET A 1 104 ? -7.82 -19.609 -2.926 1 94.94 104 MET A N 1
ATOM 824 C CA . MET A 1 104 ? -8.602 -20.359 -1.942 1 94.94 104 MET A CA 1
ATOM 825 C C . MET A 1 104 ? -10.07 -19.969 -2.012 1 94.94 104 MET A C 1
ATOM 827 O O . MET A 1 104 ? -10.945 -20.828 -2.146 1 94.94 104 MET A O 1
ATOM 831 N N . LYS A 1 105 ? -10.328 -18.641 -1.909 1 94.19 105 LYS A N 1
ATOM 832 C CA . LYS A 1 105 ? -11.719 -18.172 -1.908 1 94.19 105 LYS A CA 1
ATOM 833 C C . LYS A 1 105 ? -11.797 -16.672 -2.137 1 94.19 105 LYS A C 1
ATOM 835 O O . LYS A 1 105 ? -10.773 -15.977 -2.102 1 94.19 105 LYS A O 1
ATOM 840 N N . PHE A 1 106 ? -13.047 -16.266 -2.35 1 94.06 106 PHE A N 1
ATOM 841 C CA . PHE A 1 106 ? -13.391 -14.852 -2.197 1 94.06 106 PHE A CA 1
ATOM 842 C C . PHE A 1 106 ? -13.695 -14.523 -0.74 1 94.06 106 PHE A C 1
ATOM 844 O O . PHE A 1 106 ? -14.617 -15.086 -0.15 1 94.06 106 PHE A O 1
ATOM 851 N N . LEU A 1 107 ? -12.938 -13.688 -0.215 1 93.56 107 LEU A N 1
ATOM 852 C CA . LEU A 1 107 ? -13.141 -13.297 1.178 1 93.56 107 LEU A CA 1
ATOM 853 C C . LEU A 1 107 ? -14.336 -12.359 1.316 1 93.56 107 LEU A C 1
ATOM 855 O O . LEU A 1 107 ? -15.133 -12.5 2.246 1 93.56 107 LEU A O 1
ATOM 859 N N . ILE A 1 108 ? -14.406 -11.391 0.479 1 93.19 108 ILE A N 1
ATOM 860 C CA . ILE A 1 108 ? -15.453 -10.383 0.417 1 93.19 108 ILE A CA 1
ATOM 861 C C . ILE A 1 108 ? -15.852 -10.141 -1.037 1 93.19 108 ILE A C 1
ATOM 863 O O . ILE A 1 108 ? -14.992 -10.086 -1.923 1 93.19 108 ILE A O 1
ATOM 867 N N . THR A 1 109 ? -17.125 -9.977 -1.238 1 93.94 109 THR A N 1
ATOM 868 C CA . THR A 1 109 ? -17.625 -9.711 -2.58 1 93.94 109 THR A CA 1
ATOM 869 C C . THR A 1 109 ? -18.562 -8.508 -2.58 1 93.94 109 THR A C 1
ATOM 871 O O . THR A 1 109 ? -18.797 -7.898 -1.537 1 93.94 109 THR A O 1
ATOM 874 N N . ALA A 1 110 ? -19.016 -8.242 -3.773 1 92.44 110 ALA A N 1
ATOM 875 C CA . ALA A 1 110 ? -19.969 -7.145 -3.906 1 92.44 110 ALA A CA 1
ATOM 876 C C . ALA A 1 110 ? -21.188 -7.355 -3.008 1 92.44 110 ALA A C 1
ATOM 878 O O . ALA A 1 110 ? -21.766 -6.398 -2.486 1 92.44 110 ALA A O 1
ATOM 879 N N . ASP A 1 111 ? -21.531 -8.594 -2.785 1 91 111 ASP A N 1
ATOM 880 C CA . ASP A 1 111 ? -22.688 -8.93 -1.95 1 91 111 ASP A CA 1
ATOM 881 C C . ASP A 1 111 ? -22.438 -8.523 -0.5 1 91 111 ASP A C 1
ATOM 883 O O . ASP A 1 111 ? -23.391 -8.297 0.25 1 91 111 ASP A O 1
ATOM 887 N N . ASP A 1 112 ? -21.188 -8.359 -0.115 1 88.88 112 ASP A N 1
ATOM 888 C CA . ASP A 1 112 ? -20.828 -7.969 1.243 1 88.88 112 ASP A CA 1
ATOM 889 C C . ASP A 1 112 ? -20.641 -6.453 1.351 1 88.88 112 ASP A C 1
ATOM 891 O O . ASP A 1 112 ? -20.312 -5.938 2.418 1 88.88 112 ASP A O 1
ATOM 895 N N . GLY A 1 113 ? -20.781 -5.754 0.207 1 88.25 113 GLY A N 1
ATOM 896 C CA . GLY A 1 113 ? -20.797 -4.301 0.252 1 88.25 113 GLY A CA 1
ATOM 897 C C . GLY A 1 113 ? -19.516 -3.672 -0.243 1 88.25 113 GLY A C 1
ATOM 898 O O . GLY A 1 113 ? -19.328 -2.461 -0.123 1 88.25 113 GLY A O 1
ATOM 899 N N . VAL A 1 114 ? -18.672 -4.512 -0.815 1 91.62 114 VAL A N 1
ATOM 900 C CA . VAL A 1 114 ? -17.422 -3.932 -1.301 1 91.62 114 VAL A CA 1
ATOM 901 C C . VAL A 1 114 ? -17.594 -3.492 -2.754 1 91.62 114 VAL A C 1
ATOM 903 O O . VAL A 1 114 ? -18.125 -4.234 -3.576 1 91.62 114 VAL A O 1
ATOM 906 N N . ALA A 1 115 ? -17.156 -2.211 -3.008 1 93.44 115 ALA A N 1
ATOM 907 C CA . ALA A 1 115 ? -17.219 -1.648 -4.355 1 93.44 115 ALA A CA 1
ATOM 908 C C . ALA A 1 115 ? -15.875 -1.067 -4.781 1 93.44 115 ALA A C 1
ATOM 910 O O . ALA A 1 115 ? -15.445 -0.042 -4.254 1 93.44 115 ALA A O 1
ATOM 911 N N . GLY A 1 116 ? -15.25 -1.781 -5.699 1 94.88 116 GLY A N 1
ATOM 912 C CA . GLY A 1 116 ? -13.992 -1.294 -6.242 1 94.88 116 GLY A CA 1
ATOM 913 C C . GLY A 1 116 ? -12.906 -1.14 -5.191 1 94.88 116 GLY A C 1
ATOM 914 O O . GLY A 1 116 ? -12.367 -0.047 -5 1 94.88 116 GLY A O 1
ATOM 915 N N . PRO A 1 117 ? -12.625 -2.221 -4.465 1 95.75 117 PRO A N 1
ATOM 916 C CA . PRO A 1 117 ? -11.57 -2.123 -3.457 1 95.75 117 PRO A CA 1
ATOM 917 C C . PRO A 1 117 ? -10.195 -1.83 -4.062 1 95.75 117 PRO A C 1
ATOM 919 O O . PRO A 1 117 ? -9.766 -2.525 -4.984 1 95.75 117 PRO A O 1
ATOM 922 N N . TYR A 1 118 ? -9.453 -0.828 -3.537 1 93.19 118 TYR A N 1
ATOM 923 C CA . TYR A 1 118 ? -8.164 -0.455 -4.109 1 93.19 118 TYR A CA 1
ATOM 924 C C . TYR A 1 118 ? -7.047 -0.602 -3.086 1 93.19 118 TYR A C 1
ATOM 926 O O . TYR A 1 118 ? -5.879 -0.741 -3.449 1 93.19 118 TYR A O 1
ATOM 934 N N . SER A 1 119 ? -7.414 -0.517 -1.815 1 97.38 119 SER A N 1
ATOM 935 C CA . SER A 1 119 ? -6.371 -0.569 -0.799 1 97.38 119 SER A CA 1
ATOM 936 C C . SER A 1 119 ? -6.777 -1.466 0.366 1 97.38 119 SER A C 1
ATOM 938 O O . SER A 1 119 ? -7.965 -1.677 0.608 1 97.38 119 SER A O 1
ATOM 940 N N . LEU A 1 120 ? -5.797 -1.9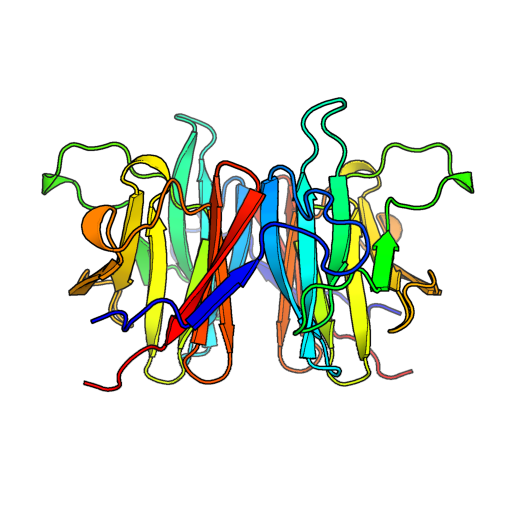69 1.003 1 97.56 120 LEU A N 1
ATOM 941 C CA . LEU A 1 120 ? -5.988 -2.869 2.137 1 97.56 120 LEU A CA 1
ATOM 942 C C . LEU A 1 120 ? -5.02 -2.529 3.266 1 97.56 120 LEU A C 1
ATOM 944 O O . LEU A 1 120 ? -3.91 -2.057 3.018 1 97.56 120 LEU A O 1
ATOM 948 N N . ALA A 1 121 ? -5.434 -2.791 4.398 1 96.81 121 ALA A N 1
ATOM 949 C CA . ALA A 1 121 ? -4.598 -2.904 5.594 1 96.81 121 ALA A CA 1
ATOM 950 C C . ALA A 1 121 ? -5.156 -3.949 6.555 1 96.81 121 ALA A C 1
ATOM 952 O O . ALA A 1 121 ? -6.367 -4.172 6.609 1 96.81 121 ALA A O 1
ATOM 953 N N . LEU A 1 122 ? -4.305 -4.594 7.238 1 94.88 122 LEU A N 1
ATOM 954 C CA . LEU A 1 122 ? -4.715 -5.652 8.148 1 94.88 122 LEU A CA 1
ATOM 955 C C . LEU A 1 122 ? -4.039 -5.492 9.508 1 94.88 122 LEU A C 1
ATOM 957 O O . LEU A 1 122 ? -2.814 -5.574 9.609 1 94.88 122 LEU A O 1
ATOM 961 N N . TYR A 1 123 ? -4.828 -5.238 10.453 1 91.44 123 TYR A N 1
ATOM 962 C CA . TYR A 1 123 ? -4.355 -5.121 11.828 1 91.44 123 TYR A CA 1
ATOM 963 C C . TYR A 1 123 ? -5.262 -5.891 12.789 1 91.44 123 TYR A C 1
ATOM 965 O O . TYR A 1 123 ? -6.48 -5.695 12.789 1 91.44 123 TYR A O 1
ATOM 973 N N . ASN A 1 124 ? -4.73 -6.781 13.609 1 89 124 ASN A N 1
ATOM 974 C CA . ASN A 1 124 ? -5.477 -7.496 14.641 1 89 124 ASN A CA 1
ATOM 975 C C . ASN A 1 124 ? -6.73 -8.148 14.07 1 89 124 ASN A C 1
ATOM 977 O O . ASN A 1 124 ? -7.832 -7.949 14.586 1 89 124 ASN A O 1
ATOM 981 N N . LYS A 1 125 ? -6.664 -8.758 12.977 1 89.12 125 LYS A N 1
ATOM 982 C CA . LYS A 1 125 ? -7.707 -9.531 12.297 1 89.12 125 LYS A CA 1
ATOM 983 C C . LYS A 1 125 ? -8.82 -8.617 11.797 1 89.12 125 LYS A C 1
ATOM 985 O O . LYS A 1 125 ? -9.953 -9.062 11.602 1 89.12 125 LYS A O 1
ATOM 990 N N . THR A 1 126 ? -8.508 -7.402 11.711 1 93 126 THR A N 1
ATOM 991 C CA . THR A 1 126 ? -9.414 -6.453 11.07 1 93 126 THR A CA 1
ATOM 992 C C . THR A 1 126 ? -8.867 -6.008 9.719 1 93 126 THR A C 1
ATOM 994 O O . THR A 1 126 ? -7.727 -5.547 9.625 1 93 126 THR A O 1
ATOM 997 N N . LEU A 1 127 ? -9.688 -6.18 8.75 1 95.38 127 LEU A N 1
ATOM 998 C CA . LEU A 1 127 ? -9.32 -5.801 7.387 1 95.38 127 LEU A CA 1
ATOM 999 C C . LEU A 1 127 ? -9.922 -4.453 7.012 1 95.38 127 LEU A C 1
ATOM 1001 O O . LEU A 1 127 ? -11.141 -4.273 7.082 1 95.38 127 LEU A O 1
ATOM 1005 N N . TRP A 1 128 ? -9.086 -3.549 6.734 1 96.44 128 TRP A N 1
ATOM 1006 C CA . TRP A 1 128 ? -9.508 -2.254 6.203 1 96.44 128 TRP A CA 1
ATOM 1007 C C . TRP A 1 128 ? -9.523 -2.268 4.68 1 96.44 128 TRP A C 1
ATOM 1009 O O . TRP A 1 128 ? -8.547 -2.662 4.043 1 96.44 128 TRP A O 1
ATOM 1019 N N . VAL A 1 129 ? -10.617 -1.831 4.141 1 97.12 129 VAL A N 1
ATOM 1020 C CA . VAL A 1 129 ? -10.773 -1.853 2.689 1 97.12 129 VAL A CA 1
ATOM 1021 C C . VAL A 1 129 ? -11.117 -0.453 2.188 1 97.12 129 VAL A C 1
ATOM 1023 O O . VAL A 1 129 ? -12.148 0.109 2.557 1 97.12 129 VAL A O 1
ATOM 1026 N N . GLY A 1 130 ? -10.219 0.112 1.422 1 97.25 130 GLY A N 1
ATOM 1027 C CA . GLY A 1 130 ? -10.523 1.361 0.742 1 97.25 130 GLY A CA 1
ATOM 1028 C C . GLY A 1 130 ? -11.258 1.162 -0.573 1 97.25 130 GLY A C 1
ATOM 1029 O O . GLY A 1 130 ? -10.766 0.463 -1.462 1 97.25 130 GLY A O 1
ATOM 1030 N N . CYS A 1 131 ? -12.352 1.783 -0.713 1 95.56 131 CYS A N 1
ATOM 1031 C CA . CYS A 1 131 ? -13.234 1.567 -1.858 1 95.56 131 CYS A CA 1
ATOM 1032 C C . CYS A 1 131 ? -13.406 2.85 -2.662 1 95.56 131 CYS A C 1
ATOM 1034 O O . CYS A 1 131 ? -12.914 3.908 -2.266 1 95.56 131 CYS A O 1
ATOM 1036 N N . LYS A 1 132 ? -14.055 2.633 -3.791 1 91 132 LYS A N 1
ATOM 1037 C CA . LYS A 1 132 ? -14.414 3.789 -4.605 1 91 132 LYS A CA 1
ATOM 1038 C C . LYS A 1 132 ? -15.273 4.77 -3.814 1 91 132 LYS A C 1
ATOM 1040 O O . LYS A 1 132 ? -15.766 4.441 -2.732 1 91 132 LYS A O 1
ATOM 1045 N N . ALA A 1 133 ? -15.375 5.977 -4.199 1 90.44 133 ALA A N 1
ATOM 1046 C CA . ALA A 1 133 ? -16.203 7.031 -3.627 1 90.44 133 ALA A CA 1
ATOM 1047 C C . ALA A 1 133 ? -15.641 7.504 -2.287 1 90.44 133 ALA A C 1
ATOM 1049 O O . ALA A 1 133 ? -16.375 8.062 -1.464 1 90.44 133 ALA A O 1
ATOM 1050 N N . GLY A 1 134 ? -14.438 7.129 -1.938 1 93.62 134 GLY A N 1
ATOM 1051 C CA . GLY A 1 134 ? -13.766 7.672 -0.768 1 93.62 134 GLY A CA 1
ATOM 1052 C C . GLY A 1 134 ? -14.203 7.016 0.529 1 93.62 134 GLY A C 1
ATOM 1053 O O . GLY A 1 134 ? -14.273 7.672 1.57 1 93.62 134 GLY A O 1
ATOM 1054 N N . VAL A 1 135 ? -14.531 5.758 0.445 1 94.62 135 VAL A N 1
ATOM 1055 C CA . VAL A 1 135 ? -15.039 5.031 1.604 1 94.62 135 VAL A CA 1
ATOM 1056 C C . VAL A 1 135 ? -14.016 4 2.061 1 94.62 135 VAL A C 1
ATOM 1058 O O . VAL A 1 135 ? -13.383 3.332 1.236 1 94.62 135 VAL A O 1
ATOM 1061 N N . ILE A 1 136 ? -13.859 3.926 3.387 1 96.88 136 ILE A N 1
ATOM 1062 C CA . ILE A 1 136 ? -13.078 2.838 3.965 1 96.88 136 ILE A CA 1
ATOM 1063 C C . ILE A 1 136 ? -13.969 1.989 4.871 1 96.88 136 ILE A C 1
ATOM 1065 O O . ILE A 1 136 ? -14.586 2.506 5.805 1 96.88 136 ILE A O 1
ATOM 1069 N N . LYS A 1 137 ? -14.023 0.725 4.559 1 95.75 137 LYS A N 1
ATOM 1070 C CA . LYS A 1 137 ? -14.82 -0.215 5.344 1 95.75 137 LYS A CA 1
ATOM 1071 C C . LYS A 1 137 ? -13.93 -1.165 6.137 1 95.75 137 LYS A C 1
ATOM 1073 O O . LYS A 1 137 ? -12.922 -1.653 5.617 1 95.75 137 LYS A O 1
ATOM 1078 N N . LEU A 1 138 ? -14.32 -1.433 7.336 1 95.25 138 LEU A N 1
ATOM 1079 C CA . LEU A 1 138 ? -13.609 -2.371 8.195 1 95.25 138 LEU A CA 1
ATOM 1080 C C . LEU A 1 138 ? -14.398 -3.668 8.352 1 95.25 138 LEU A C 1
ATOM 1082 O O . LEU A 1 138 ? -15.602 -3.641 8.625 1 95.25 138 LEU A O 1
ATOM 1086 N N . TYR A 1 139 ? -13.68 -4.781 8.141 1 93.5 139 TYR A N 1
ATOM 1087 C CA . TYR A 1 139 ? -14.258 -6.113 8.289 1 93.5 139 TYR A CA 1
ATOM 1088 C C . TYR A 1 139 ? -13.5 -6.926 9.328 1 93.5 139 TYR A C 1
ATOM 1090 O O . TYR A 1 139 ? -12.273 -6.953 9.336 1 93.5 139 TYR A O 1
ATOM 1098 N N . LYS A 1 140 ? -14.188 -7.547 10.219 1 91.25 140 LYS A N 1
ATOM 1099 C CA . LYS A 1 140 ? -13.539 -8.484 11.133 1 91.25 140 LYS A CA 1
ATOM 1100 C C . LYS A 1 140 ? -13.352 -9.852 10.477 1 91.25 140 LYS A C 1
ATOM 1102 O O . LYS A 1 140 ? -14.305 -10.422 9.938 1 91.25 140 LYS A O 1
ATOM 1107 N N . LEU A 1 141 ? -12.109 -10.289 10.445 1 87.19 141 LEU A N 1
ATOM 1108 C CA . LEU A 1 141 ? -11.82 -11.586 9.852 1 87.19 141 LEU A CA 1
ATOM 1109 C C . LEU A 1 141 ? -12.047 -12.711 10.867 1 87.19 141 LEU A C 1
ATOM 1111 O O . LEU A 1 141 ? -11.648 -12.594 12.023 1 87.19 141 LEU A O 1
ATOM 1115 N N . LYS A 1 142 ? -13.047 -13.609 10.602 1 74.81 142 LYS A N 1
ATOM 1116 C CA . LYS A 1 142 ? -13.359 -14.719 11.5 1 74.81 142 LYS A CA 1
ATOM 1117 C C . LYS A 1 142 ? -12.391 -15.883 11.305 1 74.81 142 LYS A C 1
ATOM 1119 O O . LYS A 1 142 ? -11.93 -16.125 10.188 1 74.81 142 LYS A O 1
ATOM 1124 N N . CYS A 1 143 ? -11.688 -16.25 12.336 1 56.31 143 CYS A N 1
ATOM 1125 C CA . CYS A 1 143 ? -10.859 -17.453 12.32 1 56.31 143 CYS A CA 1
ATOM 1126 C C . CYS A 1 143 ? -11.695 -18.688 11.984 1 56.31 143 CYS A C 1
ATOM 1128 O O . CYS A 1 143 ? -12.711 -18.953 12.625 1 56.31 143 CYS A O 1
ATOM 1130 N N . ASP A 1 144 ? -11.945 -18.953 10.742 1 48.38 144 ASP A N 1
ATOM 1131 C CA . ASP A 1 144 ? -12.594 -20.266 10.734 1 48.38 144 ASP A CA 1
ATOM 1132 C C . ASP A 1 144 ? -11.719 -21.312 11.414 1 48.38 144 ASP A C 1
ATOM 1134 O O . ASP A 1 144 ? -10.484 -21.219 11.383 1 48.38 144 ASP A O 1
ATOM 1138 N N . MET B 1 1 ? -15.07 -16.453 6.168 1 53.47 1 MET B N 1
ATOM 1139 C CA . MET B 1 1 ? -16.047 -15.445 5.738 1 53.47 1 MET B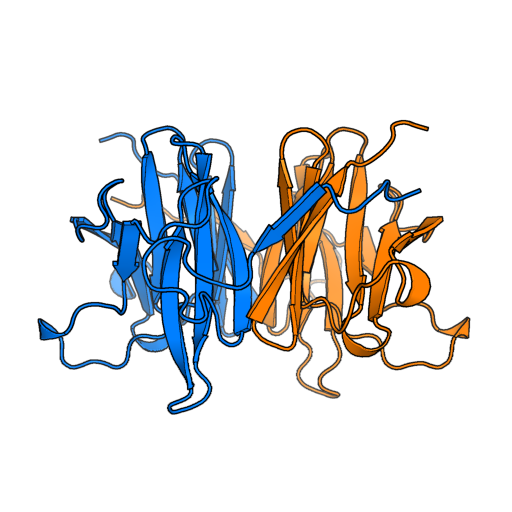 CA 1
ATOM 1140 C C . MET B 1 1 ? -15.695 -14.078 6.316 1 53.47 1 MET B C 1
ATOM 1142 O O . MET B 1 1 ? -15.117 -13.984 7.398 1 53.47 1 MET B O 1
ATOM 1146 N N . ALA B 1 2 ? -15.477 -13.141 5.375 1 60 2 ALA B N 1
ATOM 1147 C CA . ALA B 1 2 ? -15.336 -11.828 6 1 60 2 ALA B CA 1
ATOM 1148 C C . ALA B 1 2 ? -16.562 -11.469 6.82 1 60 2 ALA B C 1
ATOM 1150 O O . ALA B 1 2 ? -17.703 -11.711 6.387 1 60 2 ALA B O 1
ATOM 1151 N N . GLY B 1 3 ? -16.312 -11.398 8.055 1 62.62 3 GLY B N 1
ATOM 1152 C CA . GLY B 1 3 ? -17.406 -11.039 8.945 1 62.62 3 GLY B CA 1
ATOM 1153 C C . GLY B 1 3 ? -18.109 -9.766 8.539 1 62.62 3 GLY B C 1
ATOM 1154 O O . GLY B 1 3 ? -17.906 -9.25 7.438 1 62.62 3 GLY B O 1
ATOM 1155 N N . ASN B 1 4 ? -19.062 -9.242 9.375 1 73.69 4 ASN B N 1
ATOM 1156 C CA . ASN B 1 4 ? -19.891 -8.055 9.344 1 73.69 4 ASN B CA 1
ATOM 1157 C C . ASN B 1 4 ? -19.062 -6.773 9.383 1 73.69 4 ASN B C 1
ATOM 1159 O O . ASN B 1 4 ? -17.969 -6.762 9.938 1 73.69 4 ASN B O 1
ATOM 1163 N N . THR B 1 5 ? -19.406 -5.812 8.445 1 79.31 5 THR B N 1
ATOM 1164 C CA . THR B 1 5 ? -18.812 -4.48 8.539 1 79.31 5 THR B CA 1
ATOM 1165 C C . THR B 1 5 ? -18.875 -3.951 9.961 1 79.31 5 THR B C 1
ATOM 1167 O O . THR B 1 5 ? -19.953 -3.955 10.586 1 79.31 5 THR B O 1
ATOM 1170 N N . ILE B 1 6 ? -17.734 -3.598 10.516 1 86 6 ILE B N 1
ATOM 1171 C CA . ILE B 1 6 ? -17.625 -3.086 11.883 1 86 6 ILE B CA 1
ATOM 1172 C C . ILE B 1 6 ? -17.734 -1.563 11.867 1 86 6 ILE B C 1
ATOM 1174 O O . ILE B 1 6 ? -18.344 -0.974 12.766 1 86 6 ILE B O 1
ATOM 1178 N N . LYS B 1 7 ? -17.172 -0.973 10.953 1 92.06 7 LYS B N 1
ATOM 1179 C CA . LYS B 1 7 ? -17.125 0.483 10.859 1 92.06 7 LYS B CA 1
ATOM 1180 C C . LYS B 1 7 ? -16.891 0.925 9.414 1 92.06 7 LYS B C 1
ATOM 1182 O O . LYS B 1 7 ? -16.281 0.195 8.625 1 92.06 7 LYS B O 1
ATOM 1187 N N . THR B 1 8 ? -17.453 2.105 9.117 1 94.44 8 THR B N 1
ATOM 1188 C CA . THR B 1 8 ? -17.234 2.73 7.82 1 94.44 8 THR B CA 1
ATOM 1189 C C . THR B 1 8 ? -16.766 4.172 7.984 1 94.44 8 THR B C 1
ATOM 1191 O O . THR B 1 8 ? -17.359 4.945 8.727 1 94.44 8 THR B O 1
ATOM 1194 N N . TYR B 1 9 ? -15.688 4.477 7.375 1 96 9 TYR B N 1
ATOM 1195 C CA . TYR B 1 9 ? -15.188 5.848 7.328 1 96 9 TYR B CA 1
ATOM 1196 C C . TYR B 1 9 ? -15.617 6.543 6.043 1 96 9 TYR B C 1
ATOM 1198 O O . TYR B 1 9 ? -15.234 6.133 4.949 1 96 9 TYR B O 1
ATOM 1206 N N . THR B 1 10 ? -16.375 7.559 6.16 1 95.25 10 THR B N 1
ATOM 1207 C CA . THR B 1 10 ? -16.844 8.281 4.984 1 95.25 10 THR B CA 1
ATOM 1208 C C . THR B 1 10 ? -16.75 9.789 5.207 1 95.25 10 THR B C 1
ATOM 1210 O O . THR B 1 10 ? -16.312 10.523 4.316 1 95.25 10 THR B O 1
ATOM 1213 N N . LYS B 1 11 ? -17.141 10.188 6.461 1 96.38 11 LYS B N 1
ATOM 1214 C CA . LYS B 1 11 ? -17.188 11.617 6.77 1 96.38 11 LYS B CA 1
ATOM 1215 C C . LYS B 1 11 ? -16.469 11.914 8.086 1 96.38 11 LYS B C 1
ATOM 1217 O O . LYS B 1 11 ? -16.422 11.078 8.984 1 96.38 11 LYS B O 1
ATOM 1222 N N . ASP B 1 12 ? -15.977 13.133 8.102 1 96.56 12 ASP B N 1
ATOM 1223 C CA . ASP B 1 12 ? -15.406 13.633 9.344 1 96.56 12 ASP B CA 1
ATOM 1224 C C . ASP B 1 12 ? -16.484 13.812 10.414 1 96.56 12 ASP B C 1
ATOM 1226 O O . ASP B 1 12 ? -17.562 14.328 10.125 1 96.56 12 ASP B O 1
ATOM 1230 N N . GLU B 1 13 ? -16.109 13.383 11.531 1 93.31 13 GLU B N 1
ATOM 1231 C CA . GLU B 1 13 ? -17.109 13.43 12.602 1 93.31 13 GLU B CA 1
ATOM 1232 C C . GLU B 1 13 ? -17.406 14.867 13.016 1 93.31 13 GLU B C 1
ATOM 1234 O O . GLU B 1 13 ? -18.531 15.172 13.43 1 93.31 13 GLU B O 1
ATOM 1239 N N . LYS B 1 14 ? -16.469 15.719 12.891 1 93.38 14 LYS B N 1
ATOM 1240 C CA . LYS B 1 14 ? -16.625 17.094 13.367 1 93.38 14 LYS B CA 1
ATOM 1241 C C . LYS B 1 14 ? -17.328 17.953 12.328 1 93.38 14 LYS B C 1
ATOM 1243 O O . LYS B 1 14 ? -18.359 18.578 12.633 1 93.38 14 LYS B O 1
ATOM 1248 N N . ASP B 1 15 ? -16.859 17.891 11.102 1 93.06 15 ASP B N 1
ATOM 1249 C CA . ASP B 1 15 ? -17.375 18.844 10.125 1 93.06 15 ASP B CA 1
ATOM 1250 C C . ASP B 1 15 ? -18.266 18.156 9.094 1 93.06 15 ASP B C 1
ATOM 1252 O O . ASP B 1 15 ? -18.844 18.812 8.227 1 93.06 15 ASP B O 1
ATOM 1256 N N . GLN B 1 16 ? -18.359 16.922 9.117 1 94.06 16 GLN B N 1
ATOM 1257 C CA . GLN B 1 16 ? -19.266 16.109 8.305 1 94.06 16 GLN B CA 1
ATOM 1258 C C . GLN B 1 16 ? -18.906 16.203 6.82 1 94.06 16 GLN B C 1
ATOM 1260 O O . GLN B 1 16 ? -19.766 15.992 5.957 1 94.06 16 GLN B O 1
ATOM 1265 N N . THR B 1 17 ? -17.672 16.562 6.645 1 94.69 17 THR B N 1
ATOM 1266 C CA . THR B 1 17 ? -17.188 16.578 5.27 1 94.69 17 THR B CA 1
ATOM 1267 C C . THR B 1 17 ? -16.562 15.234 4.898 1 94.69 17 THR B C 1
ATOM 1269 O O . THR B 1 17 ? -16.188 14.453 5.773 1 94.69 17 THR B O 1
ATOM 1272 N N . LYS B 1 18 ? -16.5 15.016 3.611 1 94.94 18 LYS B N 1
ATOM 1273 C CA . LYS B 1 18 ? -15.93 13.773 3.105 1 94.94 18 LYS B CA 1
ATOM 1274 C C . LYS B 1 18 ? -14.477 13.625 3.539 1 94.94 18 LYS B C 1
ATOM 1276 O O . LYS B 1 18 ? -13.695 14.586 3.465 1 94.94 18 LYS B O 1
ATOM 1281 N N . LEU B 1 19 ? -14.141 12.445 3.998 1 96.69 19 LEU B N 1
ATOM 1282 C CA . LEU B 1 19 ? -12.789 12.219 4.492 1 96.69 19 LEU B CA 1
ATOM 1283 C C . LEU B 1 19 ? -11.805 12.055 3.338 1 96.69 19 LEU B C 1
ATOM 1285 O O . LEU B 1 19 ? -10.719 12.633 3.357 1 96.69 19 LEU B O 1
ATOM 1289 N N . PHE B 1 20 ? -12.273 11.273 2.297 1 96.25 20 PHE B N 1
ATOM 1290 C CA . PHE B 1 20 ? -11.336 10.883 1.248 1 96.25 20 PHE B CA 1
ATOM 1291 C C . PHE B 1 20 ? -11.969 11.039 -0.129 1 96.25 20 PHE B C 1
ATOM 1293 O O . PHE B 1 20 ? -13.195 10.961 -0.266 1 96.25 20 PHE B O 1
ATOM 1300 N N . THR B 1 21 ? -11.195 11.25 -1.142 1 94.69 21 THR B N 1
ATOM 1301 C CA . THR B 1 21 ? -11.602 11.172 -2.539 1 94.69 21 THR B CA 1
ATOM 1302 C C . THR B 1 21 ? -11.336 9.781 -3.104 1 94.69 21 THR B C 1
ATOM 1304 O O . THR B 1 21 ? -12.273 9.062 -3.471 1 94.69 21 THR B O 1
ATOM 1307 N N . PHE B 1 22 ? -10.047 9.367 -3.074 1 93.88 22 PHE B N 1
ATOM 1308 C CA . PHE B 1 22 ? -9.617 8.031 -3.475 1 93.88 22 PHE B CA 1
ATOM 1309 C C . PHE B 1 22 ? -8.578 7.488 -2.506 1 93.88 22 PHE B C 1
ATOM 1311 O O . PHE B 1 22 ? -7.375 7.691 -2.695 1 93.88 22 PHE B O 1
ATOM 1318 N N . PRO B 1 23 ? -9.047 6.781 -1.386 1 96 23 PRO B N 1
ATOM 1319 C CA . PRO B 1 23 ? -8.078 6.23 -0.432 1 96 23 PRO B CA 1
ATOM 1320 C C . PRO B 1 23 ? -7.227 5.117 -1.032 1 96 23 PRO B C 1
ATOM 1322 O O . PRO B 1 23 ? -7.633 3.951 -1.021 1 96 23 PRO B O 1
ATOM 1325 N N . ASP B 1 24 ? -6.066 5.461 -1.417 1 94.81 24 ASP B N 1
ATOM 1326 C CA . ASP B 1 24 ? -5.234 4.609 -2.262 1 94.81 24 ASP B CA 1
ATOM 1327 C C . ASP B 1 24 ? -4.332 3.711 -1.419 1 94.81 24 ASP B C 1
ATOM 1329 O O . ASP B 1 24 ? -3.953 2.621 -1.854 1 94.81 24 ASP B O 1
ATOM 1333 N N . ARG B 1 25 ? -3.949 4.137 -0.267 1 97 25 ARG B N 1
ATOM 1334 C CA . ARG B 1 25 ? -3.154 3.361 0.679 1 97 25 ARG B CA 1
ATOM 1335 C C . ARG B 1 25 ? -3.596 3.627 2.113 1 97 25 ARG B C 1
ATOM 1337 O O . ARG B 1 25 ? -3.986 4.746 2.451 1 97 25 ARG B O 1
ATOM 1344 N N . ILE B 1 26 ? -3.453 2.57 2.889 1 97.69 26 ILE B N 1
ATOM 1345 C CA . ILE B 1 26 ? -3.895 2.674 4.277 1 97.69 26 ILE B CA 1
ATOM 1346 C C . ILE B 1 26 ? -2.844 2.061 5.199 1 97.69 26 ILE B C 1
ATOM 1348 O O . ILE B 1 26 ? -2.305 0.989 4.91 1 97.69 26 ILE B O 1
ATOM 1352 N N . THR B 1 27 ? -2.545 2.746 6.219 1 96.69 27 THR B N 1
ATOM 1353 C CA . THR B 1 27 ? -1.729 2.193 7.297 1 96.69 27 THR B CA 1
ATOM 1354 C C . THR B 1 27 ? -2.172 2.744 8.648 1 96.69 27 THR B C 1
ATOM 1356 O O . THR B 1 27 ? -2.965 3.686 8.711 1 96.69 27 THR B O 1
ATOM 1359 N N . GLN B 1 28 ? -1.762 2.119 9.641 1 95 28 GLN B N 1
ATOM 1360 C CA . GLN B 1 28 ? -2.086 2.555 10.992 1 95 28 GLN B CA 1
ATOM 1361 C C . GLN B 1 28 ? -0.827 2.965 11.75 1 95 28 GLN B C 1
ATOM 1363 O O . GLN B 1 28 ? 0.201 2.289 11.672 1 95 28 GLN B O 1
ATOM 1368 N N . ASN B 1 29 ? -0.95 4.082 12.484 1 93.69 29 ASN B N 1
ATOM 1369 C CA . ASN B 1 29 ? 0.211 4.531 13.242 1 93.69 29 ASN B CA 1
ATOM 1370 C C . ASN B 1 29 ? 0.145 4.062 14.695 1 93.69 29 ASN B C 1
ATOM 1372 O O . ASN B 1 29 ? -0.747 3.299 15.062 1 93.69 29 ASN B O 1
ATOM 1376 N N . VAL B 1 30 ? 1.08 4.504 15.508 1 89.25 30 VAL B N 1
ATOM 1377 C CA . VAL B 1 30 ? 1.254 4.012 16.875 1 89.25 30 VAL B CA 1
ATOM 1378 C C . VAL B 1 30 ? 0.097 4.488 17.75 1 89.25 30 VAL B C 1
ATOM 1380 O O . VAL B 1 30 ? -0.219 3.867 18.766 1 89.25 30 VAL B O 1
ATOM 1383 N N . ASN B 1 31 ? -0.551 5.566 17.375 1 91.62 31 ASN B N 1
ATOM 1384 C CA . ASN B 1 31 ? -1.683 6.113 18.109 1 91.62 31 ASN B CA 1
ATOM 1385 C C . ASN B 1 31 ? -2.998 5.469 17.688 1 91.62 31 ASN B C 1
ATOM 1387 O O . ASN B 1 31 ? -4.074 5.91 18.094 1 91.62 31 ASN B O 1
ATOM 1391 N N . LEU B 1 32 ? -2.9 4.543 16.75 1 93.06 32 LEU B N 1
ATOM 1392 C CA . LEU B 1 32 ? -4.039 3.812 16.203 1 93.06 32 LEU B CA 1
ATOM 1393 C C . LEU B 1 32 ? -4.84 4.691 15.25 1 93.06 32 LEU B C 1
ATOM 1395 O O . LEU B 1 32 ? -5.992 4.379 14.938 1 93.06 32 LEU B O 1
ATOM 1399 N N . ASP B 1 33 ? -4.164 5.809 14.852 1 95 33 ASP B N 1
ATOM 1400 C CA . ASP B 1 33 ? -4.758 6.59 13.773 1 95 33 ASP B CA 1
ATOM 1401 C C . ASP B 1 33 ? -4.609 5.875 12.43 1 95 33 ASP B C 1
ATOM 1403 O O . ASP B 1 33 ? -3.695 5.066 12.25 1 95 33 ASP B O 1
ATOM 1407 N N . ILE B 1 34 ? -5.508 6.305 11.57 1 95 34 ILE B N 1
ATOM 1408 C CA . ILE B 1 34 ? -5.457 5.797 10.203 1 95 34 ILE B CA 1
ATOM 1409 C C . ILE B 1 34 ? -4.773 6.82 9.297 1 95 34 ILE B C 1
ATOM 1411 O O . ILE B 1 34 ? -5.18 7.984 9.25 1 95 34 ILE B O 1
ATOM 1415 N N . CYS B 1 35 ? -3.729 6.395 8.727 1 97.69 35 CYS B N 1
ATOM 1416 C CA . CYS B 1 35 ? -3.029 7.227 7.754 1 97.69 35 CYS B CA 1
ATOM 1417 C C . CYS B 1 35 ? -3.348 6.785 6.332 1 97.69 35 CYS B C 1
ATOM 1419 O O . CYS B 1 35 ? -3.08 5.645 5.953 1 97.69 35 CYS B O 1
ATOM 1421 N N . VAL B 1 36 ? -3.891 7.703 5.582 1 97.88 36 VAL B N 1
ATOM 1422 C CA . VAL B 1 36 ? -4.398 7.336 4.266 1 97.88 36 VAL B CA 1
ATOM 1423 C C . VAL B 1 36 ? -3.75 8.219 3.197 1 97.88 36 VAL B C 1
ATOM 1425 O O . VAL B 1 36 ? -3.762 9.445 3.309 1 97.88 36 VAL B O 1
ATOM 1428 N N . VAL B 1 37 ? -3.113 7.562 2.279 1 97.31 37 VAL B N 1
ATOM 1429 C CA . VAL B 1 37 ? -2.771 8.281 1.055 1 97.31 37 VAL B CA 1
ATOM 1430 C C . VAL B 1 37 ? -4.02 8.453 0.194 1 97.31 37 VAL B C 1
ATOM 1432 O O . VAL B 1 37 ? -4.629 7.473 -0.241 1 97.31 37 VAL B O 1
ATOM 1435 N N . ASP B 1 38 ? -4.324 9.695 -0.031 1 96.5 38 ASP B N 1
ATOM 1436 C CA . ASP B 1 38 ? -5.551 10.031 -0.747 1 96.5 38 ASP B CA 1
ATOM 1437 C C . ASP B 1 38 ? -5.242 10.75 -2.061 1 96.5 38 ASP B C 1
ATOM 1439 O O . ASP B 1 38 ? -4.602 11.805 -2.064 1 96.5 38 ASP B O 1
ATOM 1443 N N . VAL B 1 39 ? -5.676 10.125 -3.143 1 93 39 VAL B N 1
ATOM 1444 C CA . VAL B 1 39 ? -5.492 10.742 -4.449 1 93 39 VAL B CA 1
ATOM 1445 C C . VAL B 1 39 ? -6.672 11.656 -4.762 1 93 39 VAL B C 1
ATOM 1447 O O . VAL B 1 39 ? -7.832 11.242 -4.668 1 93 39 VAL B O 1
ATOM 1450 N N . LEU B 1 40 ? -6.309 12.844 -5.141 1 89.31 40 LEU B N 1
ATOM 1451 C CA . LEU B 1 40 ? -7.355 13.828 -5.387 1 89.31 40 LEU B CA 1
ATOM 1452 C C . LEU B 1 40 ? -7.77 13.836 -6.852 1 89.31 40 LEU B C 1
ATOM 1454 O O . LEU B 1 40 ? -6.988 13.445 -7.723 1 89.31 40 LEU B O 1
ATOM 1458 N N . ASP B 1 41 ? -8.961 14.211 -7.172 1 79.88 41 ASP B N 1
ATOM 1459 C CA . ASP B 1 41 ? -9.523 14.211 -8.516 1 79.88 41 ASP B CA 1
ATOM 1460 C C . ASP B 1 41 ? -9.258 15.531 -9.227 1 79.88 41 ASP B C 1
ATOM 1462 O O . ASP B 1 41 ? -9.219 15.586 -10.461 1 79.88 41 ASP B O 1
ATOM 1466 N N . ILE B 1 42 ? -9.07 16.562 -8.586 1 72.38 42 ILE B N 1
ATOM 1467 C CA . ILE B 1 42 ? -9.039 17.891 -9.188 1 72.38 42 ILE B CA 1
ATOM 1468 C C . ILE B 1 42 ? -7.703 18.109 -9.883 1 72.38 42 ILE B C 1
ATOM 1470 O O . ILE B 1 42 ? -7.656 18.578 -11.023 1 72.38 42 ILE B O 1
ATOM 1474 N N . ASP B 1 43 ? -6.621 17.859 -9.289 1 71.19 43 ASP B N 1
ATOM 1475 C CA . ASP B 1 43 ? -5.32 18.203 -9.859 1 71.19 43 ASP B CA 1
ATOM 1476 C C . ASP B 1 43 ? -4.379 17 -9.859 1 71.19 43 ASP B C 1
ATOM 1478 O O . ASP B 1 43 ? -3.217 17.125 -10.25 1 71.19 43 ASP B O 1
ATOM 1482 N N . PHE B 1 44 ? -4.945 15.875 -9.711 1 73.94 44 PHE B N 1
ATOM 1483 C CA . PHE B 1 44 ? -4.148 14.656 -9.625 1 73.94 44 PHE B CA 1
ATOM 1484 C C . PHE B 1 44 ? -3.117 14.773 -8.508 1 73.94 44 PHE B C 1
ATOM 1486 O O . PHE B 1 44 ? -1.979 14.32 -8.656 1 73.94 44 PHE B O 1
ATOM 1493 N N . SER B 1 45 ? -3.436 15.617 -7.637 1 82.06 45 SER B N 1
ATOM 1494 C CA . SER B 1 45 ? -2.574 15.727 -6.465 1 82.06 45 SER B CA 1
ATOM 1495 C C . SER B 1 45 ? -2.961 14.711 -5.395 1 82.06 45 SER B C 1
ATOM 1497 O O . SER B 1 45 ? -3.951 13.992 -5.543 1 82.06 45 SER B O 1
ATOM 1499 N N . CYS B 1 46 ? -2.1 14.609 -4.496 1 91.81 46 CYS B N 1
ATOM 1500 C CA . CYS B 1 46 ? -2.314 13.641 -3.428 1 91.81 46 CYS B CA 1
ATOM 1501 C C . CYS B 1 46 ? -2.076 14.273 -2.061 1 91.81 46 CYS B C 1
ATOM 1503 O O . CYS B 1 46 ? -1.481 15.344 -1.967 1 91.81 46 CYS B O 1
ATOM 1505 N N . ARG B 1 47 ? -2.676 13.656 -1.144 1 95.12 47 ARG B N 1
ATOM 1506 C CA . ARG B 1 47 ? -2.49 14.055 0.248 1 95.12 47 ARG B CA 1
ATOM 1507 C C . ARG B 1 47 ? -2.459 12.844 1.167 1 95.12 47 ARG B C 1
ATOM 1509 O O . ARG B 1 47 ? -2.912 11.758 0.788 1 95.12 47 ARG B O 1
ATOM 1516 N N . VAL B 1 48 ? -1.849 13.055 2.266 1 97.31 48 VAL B N 1
ATOM 1517 C CA . VAL B 1 48 ? -1.97 12.094 3.357 1 97.31 48 VAL B CA 1
ATOM 1518 C C . VAL B 1 48 ? -2.943 12.617 4.406 1 97.31 48 VAL B C 1
ATOM 1520 O O . VAL B 1 48 ? -2.76 13.719 4.934 1 97.31 48 VAL B O 1
ATOM 1523 N N . VAL B 1 49 ? -3.955 11.883 4.648 1 97.44 49 VAL B N 1
ATOM 1524 C CA . VAL B 1 49 ? -4.949 12.242 5.652 1 97.44 49 VAL B CA 1
ATOM 1525 C C . VAL B 1 49 ? -4.824 11.32 6.859 1 97.44 49 VAL B C 1
ATOM 1527 O O . VAL B 1 49 ? -4.867 10.094 6.719 1 97.44 49 VAL B O 1
ATOM 1530 N N . VAL B 1 50 ? -4.609 11.883 8.016 1 97.81 50 VAL B N 1
ATOM 1531 C CA . VAL B 1 50 ? -4.551 11.109 9.25 1 97.81 50 VAL B CA 1
ATOM 1532 C C . VAL B 1 50 ? -5.824 11.328 10.062 1 97.81 50 VAL B C 1
ATOM 1534 O O . VAL B 1 50 ? -6.176 12.469 10.383 1 97.81 50 VAL B O 1
ATOM 1537 N N . VAL B 1 51 ? -6.469 10.258 10.336 1 97.56 51 VAL B N 1
ATOM 1538 C CA . VAL B 1 51 ? -7.785 10.297 10.961 1 97.56 51 VAL B CA 1
ATOM 1539 C C . VAL B 1 51 ? -7.777 9.453 12.234 1 97.56 51 VAL B C 1
ATOM 1541 O O . VAL B 1 51 ? -7.195 8.367 12.266 1 97.56 51 VAL B O 1
ATOM 1544 N N . THR B 1 52 ? -8.469 9.914 13.234 1 96.75 52 THR B N 1
ATOM 1545 C CA . THR B 1 52 ? -8.609 9.164 14.477 1 96.75 52 THR B CA 1
ATOM 1546 C C . THR B 1 52 ? -9.586 8 14.297 1 96.75 52 THR B C 1
ATOM 1548 O O . THR B 1 52 ? -10.344 7.965 13.328 1 96.75 52 THR B O 1
ATOM 1551 N N . PRO B 1 53 ? -9.547 7.066 15.227 1 94.56 53 PRO B N 1
ATOM 1552 C CA . PRO B 1 53 ? -10.484 5.945 15.141 1 94.56 53 PRO B CA 1
ATOM 1553 C C . PRO B 1 53 ? -11.945 6.395 15.148 1 94.56 53 PRO B C 1
ATOM 1555 O O . PRO B 1 53 ? -12.812 5.707 14.602 1 94.56 53 PRO B O 1
ATOM 1558 N N . ASP B 1 54 ? -12.219 7.59 15.602 1 94.62 54 ASP B N 1
ATOM 1559 C CA . ASP B 1 54 ? -13.586 8.094 15.656 1 94.62 54 ASP B CA 1
ATOM 1560 C C . ASP B 1 54 ? -13.938 8.891 14.398 1 94.62 54 ASP B C 1
ATOM 1562 O O . ASP B 1 54 ? -14.992 9.516 14.336 1 94.62 54 ASP B O 1
ATOM 1566 N N . SER B 1 55 ? -13 8.883 13.492 1 95.62 55 SER B N 1
ATOM 1567 C CA . SER B 1 55 ? -13.234 9.477 12.18 1 95.62 55 SER B CA 1
ATOM 1568 C C . SER B 1 55 ? -13.102 11 12.227 1 95.62 55 SER B C 1
ATOM 1570 O O . SER B 1 55 ? -13.875 11.719 11.594 1 95.62 55 SER B O 1
ATOM 1572 N N . THR B 1 56 ? -12.211 11.438 13.031 1 97.06 56 THR B N 1
ATOM 1573 C CA . THR B 1 56 ? -11.875 12.859 13.055 1 97.06 56 THR B CA 1
ATOM 1574 C C . THR B 1 56 ? -10.508 13.094 12.414 1 97.06 56 THR B C 1
ATOM 1576 O O . THR B 1 56 ? -9.539 12.406 12.742 1 97.06 56 THR B O 1
ATOM 1579 N N . ILE B 1 57 ? -10.484 14.109 11.516 1 97.31 57 ILE B N 1
ATOM 1580 C CA . ILE B 1 57 ? -9.211 14.422 10.875 1 97.31 57 ILE B CA 1
ATOM 1581 C C . ILE B 1 57 ? -8.273 15.078 11.891 1 97.31 57 ILE B C 1
ATOM 1583 O O . ILE B 1 57 ? -8.609 16.094 12.492 1 97.31 57 ILE B O 1
ATOM 1587 N N . ARG B 1 58 ? -7.125 14.469 12.117 1 96.56 58 ARG B N 1
ATOM 1588 C CA . ARG B 1 58 ? -6.086 15.086 12.93 1 96.56 58 ARG B CA 1
ATOM 1589 C C . ARG B 1 58 ? -5.309 16.125 12.133 1 96.56 58 ARG B C 1
ATOM 1591 O O . ARG B 1 58 ? -5.152 17.266 12.578 1 96.56 58 ARG B O 1
ATOM 1598 N N . PHE B 1 59 ? -4.816 15.75 11 1 96.5 59 PHE B N 1
ATOM 1599 C CA . PHE B 1 59 ? -4.137 16.672 10.094 1 96.5 59 PHE B CA 1
ATOM 1600 C C . PHE B 1 59 ? -4.078 16.094 8.688 1 96.5 59 PHE B C 1
ATOM 1602 O O . PHE B 1 59 ? -4.367 14.914 8.477 1 96.5 59 PHE B O 1
ATOM 1609 N N . THR B 1 60 ? -3.803 16.891 7.75 1 96.31 60 THR B N 1
ATOM 1610 C CA . THR B 1 60 ? -3.545 16.562 6.355 1 96.31 60 THR B CA 1
ATOM 1611 C C . THR B 1 60 ? -2.188 17.109 5.914 1 96.31 60 THR B C 1
ATOM 1613 O O . THR B 1 60 ? -1.809 18.219 6.281 1 96.31 60 THR B O 1
ATOM 1616 N N . TYR B 1 61 ? -1.466 16.266 5.242 1 96.5 61 TYR B N 1
ATOM 1617 C CA . TYR B 1 61 ? -0.172 16.656 4.703 1 96.5 61 TYR B CA 1
ATOM 1618 C C . TYR B 1 61 ? -0.188 16.656 3.182 1 96.5 61 TYR B C 1
ATOM 1620 O O . TYR B 1 61 ? -0.547 15.641 2.566 1 96.5 61 TYR B O 1
ATOM 1628 N N . GLN B 1 62 ? 0.25 17.703 2.566 1 93.31 62 GLN B N 1
ATOM 1629 C CA . GLN B 1 62 ? 0.213 17.828 1.113 1 93.31 62 GLN B CA 1
ATOM 1630 C C . GLN B 1 62 ? 1.567 18.281 0.566 1 93.31 62 GLN B C 1
ATOM 1632 O O . GLN B 1 62 ? 1.639 18.922 -0.483 1 93.31 62 GLN B O 1
ATOM 1637 N N . GLY B 1 63 ? 2.551 17.938 1.302 1 91.88 63 GLY B N 1
ATOM 1638 C CA . GLY B 1 63 ? 3.883 18.312 0.85 1 91.88 63 GLY B CA 1
ATOM 1639 C C . GLY B 1 63 ? 4.375 19.609 1.449 1 91.88 63 GLY B C 1
ATOM 1640 O O . GLY B 1 63 ? 3.814 20.109 2.432 1 91.88 63 GLY B O 1
ATOM 1641 N N . ARG B 1 64 ? 5.488 20.062 0.858 1 87.88 64 ARG B N 1
ATOM 1642 C CA . ARG B 1 64 ? 6.145 21.281 1.319 1 87.88 64 ARG B CA 1
ATOM 1643 C C . ARG B 1 64 ? 5.93 22.438 0.336 1 87.88 64 ARG B C 1
ATOM 1645 O O . ARG B 1 64 ? 6.598 22.516 -0.696 1 87.88 64 ARG B O 1
ATOM 1652 N N . PRO B 1 65 ? 5.043 23.219 0.67 1 74.94 65 PRO B N 1
ATOM 1653 C CA . PRO B 1 65 ? 4.707 24.297 -0.255 1 74.94 65 PRO B CA 1
ATOM 1654 C C . PRO B 1 65 ? 5.895 25.203 -0.559 1 74.94 65 PRO B C 1
ATOM 1656 O O . PRO B 1 65 ? 5.957 25.812 -1.634 1 74.94 65 PRO B O 1
ATOM 1659 N N . GLU B 1 66 ? 6.773 25.281 0.401 1 79.38 66 GLU B N 1
ATOM 1660 C CA . GLU B 1 66 ? 7.898 26.188 0.236 1 79.38 66 GLU B CA 1
ATOM 1661 C C . GLU B 1 66 ? 8.797 25.766 -0.917 1 79.38 66 GLU B C 1
ATOM 1663 O O . GLU B 1 66 ? 9.562 26.562 -1.452 1 79.38 66 GLU B O 1
ATOM 1668 N N . LEU B 1 67 ? 8.672 24.547 -1.301 1 78.5 67 LEU B N 1
ATOM 1669 C CA . LEU B 1 67 ? 9.547 24.016 -2.346 1 78.5 67 LEU B CA 1
ATOM 1670 C C . LEU B 1 67 ? 8.945 24.25 -3.727 1 78.5 67 LEU B C 1
ATOM 1672 O O . LEU B 1 67 ? 9.633 24.141 -4.738 1 78.5 67 LEU B O 1
ATOM 1676 N N . ASP B 1 68 ? 7.785 24.672 -3.855 1 76.69 68 ASP B N 1
ATOM 1677 C CA . ASP B 1 68 ? 7.102 24.984 -5.105 1 76.69 68 ASP B CA 1
ATOM 1678 C C . ASP B 1 68 ? 7.148 23.812 -6.074 1 76.69 68 ASP B C 1
ATOM 1680 O O . ASP B 1 68 ? 7.48 23.984 -7.246 1 76.69 68 ASP B O 1
ATOM 1684 N N . LYS B 1 69 ? 7.09 22.719 -5.578 1 83.62 69 LYS B N 1
ATOM 1685 C CA . LYS B 1 69 ? 7.086 21.5 -6.395 1 83.62 69 LYS B CA 1
ATOM 1686 C C . LYS B 1 69 ? 5.812 20.688 -6.172 1 83.62 69 LYS B C 1
ATOM 1688 O O . LYS B 1 69 ? 5.227 20.734 -5.086 1 83.62 69 LYS B O 1
ATOM 1693 N N . THR B 1 70 ? 5.422 20.047 -7.227 1 86.25 70 THR B N 1
ATOM 1694 C CA . THR B 1 70 ? 4.238 19.188 -7.137 1 86.25 70 THR B CA 1
ATOM 1695 C C . THR B 1 70 ? 4.488 18.016 -6.207 1 86.25 70 THR B C 1
ATOM 1697 O O . THR B 1 70 ? 5.516 17.344 -6.312 1 86.25 70 THR B O 1
ATOM 1700 N N . PHE B 1 71 ? 3.615 17.859 -5.273 1 91.12 71 PHE B N 1
ATOM 1701 C CA . PHE B 1 71 ? 3.715 16.766 -4.309 1 91.12 71 PHE B CA 1
ATOM 1702 C C . PHE B 1 71 ? 2.816 15.602 -4.711 1 91.12 71 PHE B C 1
ATOM 1704 O O . PHE B 1 71 ? 1.603 15.766 -4.848 1 91.12 71 PHE B O 1
ATOM 1711 N N . PHE B 1 72 ? 3.426 14.453 -4.957 1 92.75 72 PHE B N 1
ATOM 1712 C CA . PHE B 1 72 ? 2.686 13.234 -5.254 1 92.75 72 PHE B CA 1
ATOM 1713 C C . PHE B 1 72 ? 3.15 12.086 -4.363 1 92.75 72 PHE B C 1
ATOM 1715 O O . PHE B 1 72 ? 4.25 11.555 -4.547 1 92.75 72 PHE B O 1
ATOM 1722 N N . VAL B 1 73 ? 2.336 11.82 -3.449 1 95.44 73 VAL B N 1
ATOM 1723 C CA . VAL B 1 73 ? 2.646 10.75 -2.51 1 95.44 73 VAL B CA 1
ATOM 1724 C C . VAL B 1 73 ? 2.092 9.43 -3.035 1 95.44 73 VAL B C 1
ATOM 1726 O O . VAL B 1 73 ? 0.918 9.344 -3.404 1 95.44 73 VAL B O 1
ATOM 1729 N N . GLY B 1 74 ? 2.92 8.422 -3.076 1 94.25 74 GLY B N 1
ATOM 1730 C CA . GLY B 1 74 ? 2.494 7.109 -3.529 1 94.25 74 GLY B CA 1
ATOM 1731 C C . GLY B 1 74 ? 2.123 6.176 -2.391 1 94.25 74 GLY B C 1
ATOM 1732 O O . GLY B 1 74 ? 1.204 5.363 -2.521 1 94.25 74 GLY B O 1
ATOM 1733 N N . ASP B 1 75 ? 2.854 6.238 -1.326 1 97.5 75 ASP B N 1
ATOM 1734 C CA . ASP B 1 75 ? 2.67 5.305 -0.217 1 97.5 75 ASP B CA 1
ATOM 1735 C C . ASP B 1 75 ? 3.172 5.906 1.094 1 97.5 75 ASP B C 1
ATOM 1737 O O . ASP B 1 75 ? 3.91 6.895 1.088 1 97.5 75 ASP B O 1
ATOM 1741 N N . THR B 1 76 ? 2.736 5.348 2.191 1 97.88 76 THR B N 1
ATOM 1742 C CA . THR B 1 76 ? 3.141 5.793 3.521 1 97.88 76 THR B CA 1
ATOM 1743 C C . THR B 1 76 ? 3.217 4.609 4.484 1 97.88 76 THR B C 1
ATOM 1745 O O . THR B 1 76 ? 2.426 3.67 4.387 1 97.88 76 THR B O 1
ATOM 1748 N N . VAL B 1 77 ? 4.184 4.672 5.367 1 97.19 77 VAL B N 1
ATOM 1749 C CA . VAL B 1 77 ? 4.309 3.695 6.445 1 97.19 77 VAL B CA 1
ATOM 1750 C C . VAL B 1 77 ? 4.605 4.41 7.762 1 97.19 77 VAL B C 1
ATOM 1752 O O . VAL B 1 77 ? 5.043 5.562 7.762 1 97.19 77 VAL B O 1
ATOM 1755 N N . CYS B 1 78 ? 4.301 3.766 8.758 1 95.5 78 CYS B N 1
ATOM 1756 C CA . CYS B 1 78 ? 4.57 4.289 10.094 1 95.5 78 CYS B CA 1
ATOM 1757 C C . CYS B 1 78 ? 5.469 3.338 10.883 1 95.5 78 CYS B C 1
ATOM 1759 O O . CYS B 1 78 ? 5.352 2.119 10.75 1 95.5 78 CYS B O 1
ATOM 1761 N N . ASP B 1 79 ? 6.312 3.926 11.641 1 90.94 79 ASP B N 1
ATOM 1762 C CA . ASP B 1 79 ? 7.156 3.074 12.469 1 90.94 79 ASP B CA 1
ATOM 1763 C C . ASP B 1 79 ? 6.656 3.049 13.914 1 90.94 79 ASP B C 1
ATOM 1765 O O . ASP B 1 79 ? 5.684 3.723 14.25 1 90.94 79 ASP B O 1
ATOM 1769 N N . SER B 1 80 ? 7.336 2.246 14.742 1 88.44 80 SER B N 1
ATOM 1770 C CA . SER B 1 80 ? 6.906 2.051 16.125 1 88.44 80 SER B CA 1
ATOM 1771 C C . SER B 1 80 ? 7.23 3.27 16.984 1 88.44 80 SER B C 1
ATOM 1773 O O . SER B 1 80 ? 6.727 3.404 18.094 1 88.44 80 SER B O 1
ATOM 1775 N N . GLU B 1 81 ? 8.039 4.148 16.484 1 87.44 81 GLU B N 1
ATOM 1776 C CA . GLU B 1 81 ? 8.414 5.344 17.234 1 87.44 81 GLU B CA 1
ATOM 1777 C C . GLU B 1 81 ? 7.469 6.5 16.938 1 87.44 81 GLU B C 1
ATOM 1779 O O . GLU B 1 81 ? 7.566 7.562 17.562 1 87.44 81 GLU B O 1
ATOM 1784 N N . GLY B 1 82 ? 6.645 6.281 16.016 1 88.88 82 GLY B N 1
ATOM 1785 C CA . GLY B 1 82 ? 5.578 7.242 15.773 1 88.88 82 GLY B CA 1
ATOM 1786 C C . GLY B 1 82 ? 5.836 8.133 14.57 1 88.88 82 GLY B C 1
ATOM 1787 O O . GLY B 1 82 ? 5.066 9.055 14.305 1 88.88 82 GLY B O 1
ATOM 1788 N N . ILE B 1 83 ? 6.938 7.918 13.914 1 92.75 83 ILE B N 1
ATOM 1789 C CA . ILE B 1 83 ? 7.188 8.727 12.727 1 92.75 83 ILE B CA 1
ATOM 1790 C C . ILE B 1 83 ? 6.367 8.188 11.555 1 92.75 83 ILE B C 1
ATOM 1792 O O . ILE B 1 83 ? 6.055 6.996 11.5 1 92.75 83 ILE B O 1
ATOM 1796 N N . ILE B 1 84 ? 6.031 9.094 10.625 1 96.56 84 ILE B N 1
ATOM 1797 C CA . ILE B 1 84 ? 5.344 8.773 9.383 1 96.56 84 ILE B CA 1
ATOM 1798 C C . ILE B 1 84 ? 6.289 8.969 8.195 1 96.56 84 ILE B C 1
ATOM 1800 O O . ILE B 1 84 ? 6.891 10.031 8.047 1 96.56 84 ILE B O 1
ATOM 1804 N N . ILE B 1 85 ? 6.492 7.941 7.469 1 96.88 85 ILE B N 1
ATOM 1805 C CA . ILE B 1 85 ? 7.383 7.949 6.312 1 96.88 85 ILE B CA 1
ATOM 1806 C C . ILE B 1 85 ? 6.559 7.879 5.031 1 96.88 85 ILE B C 1
ATOM 1808 O O . ILE B 1 85 ? 5.645 7.059 4.914 1 96.88 85 ILE B O 1
ATOM 1812 N N . LEU B 1 86 ? 6.809 8.758 4.102 1 97.75 86 LEU B N 1
ATOM 1813 C CA . LEU B 1 86 ? 5.996 8.75 2.891 1 97.75 86 LEU B CA 1
ATOM 1814 C C . LEU B 1 86 ? 6.836 9.094 1.668 1 97.75 86 LEU B C 1
ATOM 1816 O O . LEU B 1 86 ? 7.879 9.742 1.788 1 97.75 86 LEU B O 1
ATOM 1820 N N . THR B 1 87 ? 6.375 8.656 0.597 1 97 87 THR B N 1
ATOM 1821 C CA . THR B 1 87 ? 7.078 8.883 -0.662 1 97 87 THR B CA 1
ATOM 1822 C C . THR B 1 87 ? 6.676 10.227 -1.271 1 97 87 THR B C 1
ATOM 1824 O O . THR B 1 87 ? 5.57 10.711 -1.041 1 97 87 THR B O 1
ATOM 1827 N N . ASP B 1 88 ? 7.562 10.766 -1.976 1 95.19 88 ASP B N 1
ATOM 1828 C CA . ASP B 1 88 ? 7.316 11.883 -2.889 1 95.19 88 ASP B CA 1
ATOM 1829 C C . ASP B 1 88 ? 7.824 11.562 -4.293 1 95.19 88 ASP B C 1
ATOM 1831 O O . ASP B 1 88 ? 8.977 11.852 -4.621 1 95.19 88 ASP B O 1
ATOM 1835 N N . LEU B 1 89 ? 6.941 11.07 -5.09 1 93.75 89 LEU B N 1
ATOM 1836 C CA . LEU B 1 89 ? 7.289 10.414 -6.348 1 93.75 89 LEU B CA 1
ATOM 1837 C C . LEU B 1 89 ? 8.008 11.391 -7.281 1 93.75 89 LEU B C 1
ATOM 1839 O O . LEU B 1 89 ? 9.117 11.109 -7.734 1 93.75 89 LEU B O 1
ATOM 1843 N N . TYR B 1 90 ? 7.449 12.516 -7.453 1 91.81 90 TYR B N 1
ATOM 1844 C CA . TYR B 1 90 ? 7.945 13.438 -8.477 1 91.81 90 TYR B CA 1
ATOM 1845 C C . TYR B 1 90 ? 9.219 14.133 -8.008 1 91.81 90 TYR B C 1
ATOM 1847 O O . TYR B 1 90 ? 10 14.617 -8.828 1 91.81 90 TYR B O 1
ATOM 1855 N N . ASN B 1 91 ? 9.445 14.188 -6.734 1 93.44 91 ASN B N 1
ATOM 1856 C CA . ASN B 1 91 ? 10.617 14.875 -6.199 1 93.44 91 ASN B CA 1
ATOM 1857 C C . ASN B 1 91 ? 11.688 13.883 -5.754 1 93.44 91 ASN B C 1
ATOM 1859 O O . ASN B 1 91 ? 12.664 14.273 -5.105 1 93.44 91 ASN B O 1
ATOM 1863 N N . HIS B 1 92 ? 11.492 12.648 -6.016 1 94.56 92 HIS B N 1
ATOM 1864 C CA . HIS B 1 92 ? 12.484 11.594 -5.805 1 94.56 92 HIS B CA 1
ATOM 1865 C C . HIS B 1 92 ? 13 11.609 -4.371 1 94.56 92 HIS B C 1
ATOM 1867 O O . HIS B 1 92 ? 14.211 11.617 -4.145 1 94.56 92 HIS B O 1
ATOM 1873 N N . SER B 1 93 ? 12.023 11.633 -3.502 1 95.25 93 SER B N 1
ATOM 1874 C CA . SER B 1 93 ? 12.438 11.719 -2.105 1 95.25 93 SER B CA 1
ATOM 1875 C C . SER B 1 93 ? 11.445 11 -1.192 1 95.25 93 SER B C 1
ATOM 1877 O O . SER B 1 93 ? 10.344 10.648 -1.618 1 95.25 93 SER B O 1
ATOM 1879 N N . ILE B 1 94 ? 11.875 10.758 -0.042 1 96.31 94 ILE B N 1
ATOM 1880 C CA . ILE B 1 94 ? 11.078 10.188 1.04 1 96.31 94 ILE B CA 1
ATOM 1881 C C . ILE B 1 94 ? 11.078 11.141 2.232 1 96.31 94 ILE B C 1
ATOM 1883 O O . ILE B 1 94 ? 12.133 11.57 2.695 1 96.31 94 ILE B O 1
ATOM 1887 N N . HIS B 1 95 ? 9.898 11.5 2.66 1 96.31 95 HIS B N 1
ATOM 1888 C CA . HIS B 1 95 ? 9.711 12.43 3.77 1 96.31 95 HIS B CA 1
ATOM 1889 C C . HIS B 1 95 ? 9.531 11.688 5.09 1 96.31 95 HIS B C 1
ATOM 1891 O O . HIS B 1 95 ? 9.023 10.562 5.105 1 96.31 95 HIS B O 1
ATOM 1897 N N . VAL B 1 96 ? 9.914 12.336 6.141 1 96.25 96 VAL B N 1
ATOM 1898 C CA . VAL B 1 96 ? 9.586 11.906 7.492 1 96.25 96 VAL B CA 1
ATOM 1899 C C . VAL B 1 96 ? 8.773 12.992 8.195 1 96.25 96 VAL B C 1
ATOM 1901 O O . VAL B 1 96 ? 9.172 14.156 8.219 1 96.25 96 VAL B O 1
ATOM 1904 N N . LEU B 1 97 ? 7.648 12.578 8.68 1 96.62 97 LEU B N 1
ATOM 1905 C CA . LEU B 1 97 ? 6.82 13.453 9.508 1 96.62 97 LEU B CA 1
ATOM 1906 C C . LEU B 1 97 ? 6.812 12.977 10.953 1 96.62 97 LEU B C 1
ATOM 1908 O O . LEU B 1 97 ? 6.977 11.781 11.227 1 96.62 97 LEU B O 1
ATOM 1912 N N . SER B 1 98 ? 6.586 13.914 11.836 1 95.12 98 SER B N 1
ATOM 1913 C CA . SER B 1 98 ? 6.297 13.547 13.219 1 95.12 98 SER B CA 1
ATOM 1914 C C . SER B 1 98 ? 4.895 12.961 13.359 1 95.12 98 SER B C 1
ATOM 1916 O O . SER B 1 98 ? 4.094 13.031 12.422 1 95.12 98 SER B O 1
ATOM 1918 N N . SER B 1 99 ? 4.629 12.445 14.539 1 93.06 99 SER B N 1
ATOM 1919 C CA . SER B 1 99 ? 3.312 11.875 14.797 1 93.06 99 SER B CA 1
ATOM 1920 C C . SER B 1 99 ? 2.225 12.945 14.75 1 93.06 99 SER B C 1
ATOM 1922 O O . SER B 1 99 ? 1.041 12.625 14.617 1 93.06 99 SER B O 1
ATOM 1924 N N . GLU B 1 100 ? 2.641 14.227 14.844 1 92.94 100 GLU B N 1
ATOM 1925 C CA . GLU B 1 100 ? 1.7 15.344 14.812 1 92.94 100 GLU B CA 1
ATOM 1926 C C . GLU B 1 100 ? 1.588 15.922 13.406 1 92.94 100 GLU B C 1
ATOM 1928 O O . GLU B 1 100 ? 0.829 16.875 13.18 1 92.94 100 GLU B O 1
ATOM 1933 N N . GLY B 1 101 ? 2.34 15.375 12.477 1 94.31 101 GLY B N 1
ATOM 1934 C CA . GLY B 1 101 ? 2.197 15.766 11.086 1 94.31 101 GLY B CA 1
ATOM 1935 C C . GLY B 1 101 ? 3.201 16.812 10.656 1 94.31 101 GLY B C 1
ATOM 1936 O O . GLY B 1 101 ? 3.084 17.391 9.57 1 94.31 101 GLY B O 1
ATOM 1937 N N . TYR B 1 102 ? 4.156 17.109 11.484 1 95.12 102 TYR B N 1
ATOM 1938 C CA . TYR B 1 102 ? 5.18 18.078 11.117 1 95.12 102 TYR B CA 1
ATOM 1939 C C . TYR B 1 102 ? 6.277 17.422 10.289 1 95.12 102 TYR B C 1
ATOM 1941 O O . TYR B 1 102 ? 6.746 16.344 10.617 1 95.12 102 TYR B O 1
ATOM 1949 N N . PHE B 1 103 ? 6.676 18.141 9.258 1 95.81 103 PHE B N 1
ATOM 1950 C CA . PHE B 1 103 ? 7.809 17.672 8.469 1 95.81 103 PHE B CA 1
ATOM 1951 C C . PHE B 1 103 ? 9.094 17.719 9.289 1 95.81 103 PHE B C 1
ATOM 1953 O O . PHE B 1 103 ? 9.43 18.766 9.875 1 95.81 103 PHE B O 1
ATOM 1960 N N . MET B 1 104 ? 9.766 16.641 9.258 1 95 104 MET B N 1
ATOM 1961 C CA . MET B 1 104 ? 11.008 16.578 10.016 1 95 104 MET B CA 1
ATOM 1962 C C . MET B 1 104 ? 12.227 16.656 9.094 1 95 104 MET B C 1
ATOM 1964 O O . MET B 1 104 ? 13.109 17.484 9.289 1 95 104 MET B O 1
ATOM 1968 N N . LYS B 1 105 ? 12.234 15.727 8.086 1 94.25 105 LYS B N 1
ATOM 1969 C CA . LYS B 1 105 ? 13.383 15.688 7.184 1 94.25 105 LYS B CA 1
ATOM 1970 C C . LYS B 1 105 ? 13.078 14.867 5.938 1 94.25 105 LYS B C 1
ATOM 1972 O O . LYS B 1 105 ? 12.055 14.18 5.875 1 94.25 105 LYS B O 1
ATOM 1977 N N . PHE B 1 106 ? 14.031 14.992 5.012 1 94.06 106 PHE B N 1
ATOM 1978 C CA . PHE B 1 106 ? 14.125 14.008 3.941 1 94.06 106 PHE B CA 1
ATOM 1979 C C . PHE B 1 106 ? 14.938 12.797 4.391 1 94.06 106 PHE B C 1
ATOM 1981 O O . PHE B 1 106 ? 16.109 12.922 4.738 1 94.06 106 PHE B O 1
ATOM 1988 N N . LEU B 1 107 ? 14.312 11.727 4.383 1 93.62 107 LEU B N 1
ATOM 1989 C CA . LEU B 1 107 ? 14.984 10.5 4.801 1 93.62 107 LEU B CA 1
ATOM 1990 C C . LEU B 1 107 ? 15.938 10.008 3.715 1 93.62 107 LEU B C 1
ATOM 1992 O O . LEU B 1 107 ? 17.062 9.586 4.012 1 93.62 107 LEU B O 1
ATOM 1996 N N . ILE B 1 108 ? 15.469 9.969 2.525 1 93.31 108 ILE B N 1
ATOM 1997 C CA . ILE B 1 108 ? 16.188 9.539 1.333 1 93.31 108 ILE B CA 1
ATOM 1998 C C . ILE B 1 108 ? 15.906 10.508 0.183 1 93.31 108 ILE B C 1
ATOM 2000 O O . ILE B 1 108 ? 14.766 10.945 -0.001 1 93.31 108 ILE B O 1
ATOM 2004 N N . THR B 1 109 ? 16.922 10.781 -0.56 1 94 109 THR B N 1
ATOM 2005 C CA . THR B 1 109 ? 16.781 11.68 -1.704 1 94 109 THR B CA 1
ATOM 2006 C C . THR B 1 109 ? 17.391 11.055 -2.959 1 94 109 THR B C 1
ATOM 2008 O O . THR B 1 109 ? 17.906 9.938 -2.912 1 94 109 THR B O 1
ATOM 2011 N N . ALA B 1 110 ? 17.25 11.82 -4.016 1 92.38 110 ALA B N 1
ATOM 2012 C CA . ALA B 1 110 ? 17.828 11.367 -5.273 1 92.38 110 ALA B CA 1
ATOM 2013 C C . ALA B 1 110 ? 19.328 11.094 -5.117 1 92.38 110 ALA B C 1
ATOM 2015 O O . ALA B 1 110 ? 19.859 10.188 -5.754 1 92.38 110 ALA B O 1
ATOM 2016 N N . ASP B 1 111 ? 19.953 11.828 -4.246 1 91 111 ASP B N 1
ATOM 2017 C CA . ASP B 1 111 ? 21.391 11.672 -4.012 1 91 111 ASP B CA 1
ATOM 2018 C C . ASP B 1 111 ? 21.688 10.312 -3.395 1 91 111 ASP B C 1
ATOM 2020 O O . ASP B 1 111 ? 22.812 9.797 -3.527 1 91 111 ASP B O 1
ATOM 2024 N N . ASP B 1 112 ? 20.703 9.68 -2.779 1 88.88 112 ASP B N 1
ATOM 2025 C CA . ASP B 1 112 ? 20.875 8.375 -2.15 1 88.88 112 ASP B CA 1
ATOM 2026 C C . ASP B 1 112 ? 20.469 7.25 -3.102 1 88.88 112 ASP B C 1
ATOM 2028 O O . ASP B 1 112 ? 20.5 6.07 -2.736 1 88.88 112 ASP B O 1
ATOM 2032 N N . GLY B 1 113 ? 19.984 7.625 -4.297 1 88.12 113 GLY B N 1
ATOM 2033 C CA . GLY B 1 113 ? 19.734 6.621 -5.32 1 88.12 113 GLY B CA 1
ATOM 2034 C C . GLY B 1 113 ? 18.266 6.316 -5.523 1 88.12 113 GLY B C 1
ATOM 2035 O O . GLY B 1 113 ? 17.906 5.383 -6.246 1 88.12 113 GLY B O 1
ATOM 2036 N N . VAL B 1 114 ? 17.438 7.133 -4.895 1 91.75 114 VAL B N 1
ATOM 2037 C CA . VAL B 1 114 ? 16.016 6.859 -5.074 1 91.75 114 VAL B CA 1
ATOM 2038 C C . VAL B 1 114 ? 15.484 7.648 -6.273 1 91.75 114 VAL B C 1
ATOM 2040 O O . VAL B 1 114 ? 15.773 8.836 -6.418 1 91.75 114 VAL B O 1
ATOM 2043 N N . ALA B 1 115 ? 14.75 6.898 -7.152 1 93.44 115 ALA B N 1
ATOM 2044 C CA . ALA B 1 115 ? 14.156 7.508 -8.344 1 93.44 115 ALA B CA 1
ATOM 2045 C C . ALA B 1 115 ? 12.672 7.172 -8.453 1 93.44 115 ALA B C 1
ATOM 2047 O O . ALA B 1 115 ? 12.312 6.023 -8.727 1 93.44 115 ALA B O 1
ATOM 2048 N N . GLY B 1 116 ? 11.859 8.195 -8.188 1 94.88 116 GLY B N 1
ATOM 2049 C CA . GLY B 1 116 ? 10.422 8.016 -8.328 1 94.88 116 GLY B CA 1
ATOM 2050 C C . GLY B 1 116 ? 9.859 6.945 -7.41 1 94.88 116 GLY B C 1
ATOM 2051 O O . GLY B 1 116 ? 9.258 5.977 -7.875 1 94.88 116 GLY B O 1
ATOM 2052 N N . PRO B 1 117 ? 10.117 7.094 -6.121 1 95.81 117 PRO B N 1
ATOM 2053 C CA . PRO B 1 117 ? 9.57 6.094 -5.199 1 95.81 117 PRO B CA 1
ATOM 2054 C C . PRO B 1 117 ? 8.039 6.066 -5.191 1 95.81 117 PRO B C 1
ATOM 2056 O O . PRO B 1 117 ? 7.406 7.109 -5.031 1 95.81 117 PRO B O 1
ATOM 2059 N N . TYR B 1 118 ? 7.414 4.871 -5.316 1 93.31 118 TYR B N 1
ATOM 2060 C CA . TYR B 1 118 ? 5.961 4.773 -5.391 1 93.31 118 TYR B CA 1
ATOM 2061 C C . TYR B 1 118 ? 5.41 3.945 -4.234 1 93.31 118 TYR B C 1
ATOM 2063 O O . TYR B 1 118 ? 4.242 4.082 -3.865 1 93.31 118 TYR B O 1
ATOM 2071 N N . SER B 1 119 ? 6.238 3.051 -3.736 1 97.38 119 SER B N 1
ATOM 2072 C CA . SER B 1 119 ? 5.734 2.158 -2.699 1 97.38 119 SER B CA 1
ATOM 2073 C C . SER B 1 119 ? 6.742 1.992 -1.568 1 97.38 119 SER B C 1
ATOM 2075 O O . SER B 1 119 ? 7.945 2.186 -1.77 1 97.38 119 SER B O 1
ATOM 2077 N N . LEU B 1 120 ? 6.23 1.688 -0.451 1 97.69 120 LEU B N 1
ATOM 2078 C CA . LEU B 1 120 ? 7.035 1.503 0.752 1 97.69 120 LEU B CA 1
ATOM 2079 C C . LEU B 1 120 ? 6.57 0.277 1.532 1 97.69 120 LEU B C 1
ATOM 2081 O O . LEU B 1 120 ? 5.387 -0.068 1.51 1 97.69 120 LEU B O 1
ATOM 2085 N N . ALA B 1 121 ? 7.461 -0.297 2.184 1 96.81 121 ALA B N 1
ATOM 2086 C CA . ALA B 1 121 ? 7.227 -1.245 3.27 1 96.81 121 ALA B CA 1
ATOM 2087 C C . ALA B 1 121 ? 8.312 -1.138 4.336 1 96.81 121 ALA B C 1
ATOM 2089 O O . ALA B 1 121 ? 9.461 -0.797 4.031 1 96.81 121 ALA B O 1
ATOM 2090 N N . LEU B 1 122 ? 7.949 -1.359 5.527 1 94.88 122 LEU B N 1
ATOM 2091 C CA . LEU B 1 122 ? 8.891 -1.231 6.633 1 94.88 122 LEU B CA 1
ATOM 2092 C C . LEU B 1 122 ? 8.812 -2.447 7.551 1 94.88 122 LEU B C 1
ATOM 2094 O O . LEU B 1 122 ? 7.777 -2.701 8.172 1 94.88 122 LEU B O 1
ATOM 2098 N N . TYR B 1 123 ? 9.867 -3.148 7.578 1 91.5 123 TYR B N 1
ATOM 2099 C CA . TYR B 1 123 ? 9.992 -4.309 8.453 1 91.5 123 TYR B CA 1
ATOM 2100 C C . TYR B 1 123 ? 11.336 -4.309 9.172 1 91.5 123 TYR B C 1
ATOM 2102 O O . TYR B 1 123 ? 12.383 -4.203 8.539 1 91.5 123 TYR B O 1
ATOM 2110 N N . ASN B 1 124 ? 11.359 -4.402 10.5 1 89.12 124 ASN B N 1
ATOM 2111 C CA . ASN B 1 124 ? 12.578 -4.527 11.281 1 89.12 124 ASN B CA 1
ATOM 2112 C C . ASN B 1 124 ? 13.594 -3.441 10.922 1 89.12 124 ASN B C 1
ATOM 2114 O O . ASN B 1 124 ? 14.75 -3.74 10.633 1 89.12 124 ASN B O 1
ATOM 2118 N N . LYS B 1 125 ? 13.211 -2.27 10.773 1 89.12 125 LYS B N 1
ATOM 2119 C CA . LYS B 1 125 ? 14.016 -1.073 10.523 1 89.12 125 LYS B CA 1
ATOM 2120 C C . LYS B 1 125 ? 14.633 -1.106 9.133 1 89.12 125 LYS B C 1
ATOM 2122 O O . LYS B 1 125 ? 15.656 -0.463 8.883 1 89.12 125 LYS B O 1
ATOM 2127 N N . THR B 1 126 ? 14.078 -1.902 8.328 1 93.12 126 THR B N 1
ATOM 2128 C CA . THR B 1 126 ? 14.445 -1.901 6.918 1 93.12 126 THR B CA 1
ATOM 2129 C C . THR B 1 126 ? 13.312 -1.33 6.062 1 93.12 126 THR B C 1
ATOM 2131 O O . THR B 1 126 ? 12.172 -1.791 6.141 1 93.12 126 THR B O 1
ATOM 2134 N N . LEU B 1 127 ? 13.672 -0.356 5.312 1 95.44 127 LEU B N 1
ATOM 2135 C CA . LEU B 1 127 ? 12.711 0.301 4.43 1 95.44 127 LEU B CA 1
ATOM 2136 C C . LEU B 1 127 ? 12.844 -0.215 3.002 1 95.44 127 LEU B C 1
ATOM 2138 O O . LEU B 1 127 ? 13.922 -0.157 2.414 1 95.44 127 LEU B O 1
ATOM 2142 N N . TRP B 1 128 ? 11.812 -0.773 2.533 1 96.5 128 TRP B N 1
ATOM 2143 C CA . TRP B 1 128 ? 11.727 -1.179 1.134 1 96.5 128 TRP B CA 1
ATOM 2144 C C . TRP B 1 128 ? 11.117 -0.069 0.283 1 96.5 128 TRP B C 1
ATOM 2146 O O . TRP B 1 128 ? 10.055 0.464 0.612 1 96.5 128 TRP B O 1
ATOM 2156 N N . VAL B 1 129 ? 11.797 0.233 -0.771 1 97.19 129 VAL B N 1
ATOM 2157 C CA . VAL B 1 129 ? 11.344 1.322 -1.631 1 97.19 129 VAL B CA 1
ATOM 2158 C C . VAL B 1 129 ? 11.18 0.817 -3.062 1 97.19 129 VAL B C 1
ATOM 2160 O O . VAL B 1 129 ? 12.148 0.368 -3.684 1 97.19 129 VAL B O 1
ATOM 2163 N N . GLY B 1 130 ? 9.961 0.835 -3.545 1 97.25 130 GLY B N 1
ATOM 2164 C CA . GLY B 1 130 ? 9.719 0.549 -4.949 1 97.25 130 GLY B CA 1
ATOM 2165 C C . GLY B 1 130 ? 9.867 1.766 -5.84 1 97.25 130 GLY B C 1
ATOM 2166 O O . GLY B 1 130 ? 9.195 2.777 -5.641 1 97.25 130 GLY B O 1
ATOM 2167 N N . CYS B 1 131 ? 10.68 1.656 -6.805 1 95.62 131 CYS B N 1
ATOM 2168 C CA . CYS B 1 131 ? 11.031 2.793 -7.648 1 95.62 131 CYS B CA 1
ATOM 2169 C C . C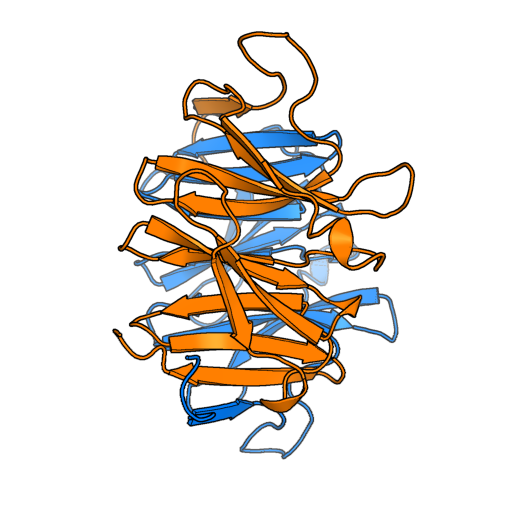YS B 1 131 ? 10.617 2.549 -9.094 1 95.62 131 CYS B C 1
ATOM 2171 O O . CYS B 1 131 ? 10.148 1.464 -9.438 1 95.62 131 CYS B O 1
ATOM 2173 N N . LYS B 1 132 ? 10.773 3.635 -9.836 1 91 132 LYS B N 1
ATOM 2174 C CA . LYS B 1 132 ? 10.555 3.523 -11.273 1 91 132 LYS B CA 1
ATOM 2175 C C . LYS B 1 132 ? 11.469 2.471 -11.891 1 91 132 LYS B C 1
ATOM 2177 O O . LYS B 1 132 ? 12.422 2.014 -11.25 1 91 132 LYS B O 1
ATOM 2182 N N . ALA B 1 133 ? 11.172 1.957 -13.023 1 90.38 133 ALA B N 1
ATOM 2183 C CA . ALA B 1 133 ? 11.961 1 -13.797 1 90.38 133 ALA B CA 1
ATOM 2184 C C . ALA B 1 133 ? 11.914 -0.387 -13.164 1 90.38 133 ALA B C 1
ATOM 2186 O O . ALA B 1 133 ? 12.805 -1.212 -13.398 1 90.38 133 ALA B O 1
ATOM 2187 N N . GLY B 1 134 ? 11.039 -0.619 -12.203 1 93.62 134 GLY B N 1
ATOM 2188 C CA . GLY B 1 134 ? 10.812 -1.952 -11.664 1 93.62 134 GLY B CA 1
ATOM 2189 C C . GLY B 1 134 ? 11.852 -2.365 -10.641 1 93.62 134 GLY B C 1
ATOM 2190 O O . GLY B 1 134 ? 12.211 -3.541 -10.555 1 93.62 134 GLY B O 1
ATOM 2191 N N . VAL B 1 135 ? 12.359 -1.396 -9.914 1 94.56 135 VAL B N 1
ATOM 2192 C CA . VAL B 1 135 ? 13.422 -1.652 -8.953 1 94.56 135 VAL B CA 1
ATOM 2193 C C . VAL B 1 135 ? 12.883 -1.495 -7.531 1 94.56 135 VAL B C 1
ATOM 2195 O O . VAL B 1 135 ? 12.109 -0.576 -7.25 1 94.56 135 VAL B O 1
ATOM 2198 N N . ILE B 1 136 ? 13.297 -2.436 -6.68 1 96.81 136 ILE B N 1
ATOM 2199 C CA . ILE B 1 136 ? 13.039 -2.279 -5.25 1 96.81 136 ILE B CA 1
ATOM 2200 C C . ILE B 1 136 ? 14.367 -2.199 -4.496 1 96.81 136 ILE B C 1
ATOM 2202 O O . ILE B 1 136 ? 15.203 -3.1 -4.605 1 96.81 136 ILE B O 1
ATOM 2206 N N . LYS B 1 137 ? 14.523 -1.114 -3.785 1 95.75 137 LYS B N 1
ATOM 2207 C CA . LYS B 1 137 ? 15.734 -0.903 -2.994 1 95.75 137 LYS B CA 1
ATOM 2208 C C . LYS B 1 137 ? 15.438 -1.012 -1.502 1 95.75 137 LYS B C 1
ATOM 2210 O O . LYS B 1 137 ? 14.422 -0.509 -1.026 1 95.75 137 LYS B O 1
ATOM 2215 N N . LEU B 1 138 ? 16.344 -1.625 -0.798 1 95.25 138 LEU B N 1
ATOM 2216 C CA . LEU B 1 138 ? 16.234 -1.756 0.651 1 95.25 138 LEU B CA 1
ATOM 2217 C C . LEU B 1 138 ? 17.25 -0.856 1.354 1 95.25 138 LEU B C 1
ATOM 2219 O O . LEU B 1 138 ? 18.422 -0.844 0.997 1 95.25 138 LEU B O 1
ATOM 2223 N N . TYR B 1 139 ? 16.719 -0.086 2.326 1 93.69 139 TYR B N 1
ATOM 2224 C CA . TYR B 1 139 ? 17.562 0.804 3.129 1 93.69 139 TYR B CA 1
ATOM 2225 C C . TYR B 1 139 ? 17.469 0.449 4.609 1 93.69 139 TYR B C 1
ATOM 2227 O O . TYR B 1 139 ? 16.375 0.224 5.133 1 93.69 139 TYR B O 1
ATOM 2235 N N . LYS B 1 140 ? 18.547 0.355 5.277 1 91.38 140 LYS B N 1
ATOM 2236 C CA . LYS B 1 140 ? 18.531 0.202 6.727 1 91.38 140 LYS B CA 1
ATOM 2237 C C . LYS B 1 140 ? 18.344 1.55 7.418 1 91.38 140 LYS B C 1
ATOM 2239 O O . LYS B 1 140 ? 19.094 2.498 7.152 1 91.38 140 LYS B O 1
ATOM 2244 N N . LEU B 1 141 ? 17.312 1.619 8.234 1 87.38 141 LEU B N 1
ATOM 2245 C CA . LEU B 1 141 ? 17.062 2.857 8.961 1 87.38 141 LEU B CA 1
ATOM 2246 C C . LEU B 1 141 ? 17.891 2.922 10.234 1 87.38 141 LEU B C 1
ATOM 2248 O O . LEU B 1 141 ? 18 1.931 10.961 1 87.38 141 LEU B O 1
ATOM 2252 N N . LYS B 1 142 ? 18.844 3.906 10.312 1 74.88 142 LYS B N 1
ATOM 2253 C CA . LYS B 1 142 ? 19.719 4.051 11.484 1 74.88 142 LYS B CA 1
ATOM 2254 C C . LYS B 1 142 ? 18.984 4.777 12.609 1 74.88 142 LYS B C 1
ATOM 2256 O O . LYS B 1 142 ? 18.156 5.652 12.367 1 74.88 142 LYS B O 1
ATOM 2261 N N . CYS B 1 143 ? 18.875 4.145 13.742 1 56.31 143 CYS B N 1
ATOM 2262 C CA . CYS B 1 143 ? 18.359 4.789 14.945 1 56.31 143 CYS B CA 1
ATOM 2263 C C . CYS B 1 143 ? 19.188 6.02 15.305 1 56.31 143 CYS B C 1
ATOM 2265 O O . CYS B 1 143 ? 20.406 5.934 15.422 1 56.31 143 CYS B O 1
ATOM 2267 N N . ASP B 1 144 ? 18.938 7.145 14.711 1 48.38 144 ASP B N 1
ATOM 2268 C CA . ASP B 1 144 ? 19.75 8.148 15.391 1 48.38 144 ASP B CA 1
ATOM 2269 C C . ASP B 1 144 ? 19.469 8.164 16.891 1 48.38 144 ASP B C 1
ATOM 2271 O O . ASP B 1 144 ? 18.344 7.867 17.328 1 48.38 144 ASP B O 1
#

Solvent-accessible surface area (backbone atoms only — not comparable to full-atom values): 14734 Å² total; per-residue (Å²): 98,53,44,64,78,74,46,75,45,44,45,22,63,81,79,64,41,71,67,37,57,32,32,55,30,49,37,63,39,69,85,58,26,39,38,26,34,24,42,38,80,90,77,68,35,29,32,37,42,31,24,40,85,78,32,34,73,76,48,74,46,63,68,57,73,87,69,75,55,78,40,34,53,50,27,62,48,50,43,91,85,30,37,34,36,31,29,24,24,78,67,16,29,28,41,32,23,41,76,84,63,46,82,72,47,73,44,41,34,52,91,75,69,44,50,37,26,32,17,47,37,75,54,95,57,28,38,38,35,17,20,55,86,11,31,36,39,29,27,38,53,54,82,123,98,52,44,63,76,74,47,72,45,44,44,24,62,84,78,65,41,73,68,39,60,32,32,54,30,48,40,61,40,69,85,58,25,40,39,27,34,25,43,41,84,87,75,69,33,27,32,37,41,32,26,39,84,78,31,34,74,76,48,73,45,61,68,58,74,90,68,74,56,77,42,34,54,50,28,60,47,52,44,90,86,30,39,35,37,32,29,23,23,78,67,16,29,25,42,30,25,40,76,83,63,45,82,71,47,72,43,43,34,52,91,75,68,42,48,36,26,32,16,49,36,78,54,94,55,30,38,36,35,16,19,56,86,11,31,35,40,28,28,39,53,54,81,126

Organism: Pinctada imbricata (NCBI:txid66713)

Sequence (288 aa):
MAGNTIKTYTKDEKDQTKLFTFPDRITQNVNLDICVVDVLDIDFSCRVVVVTPDSTIRFTYQGRPELDKTFFVGDTVCDSEGIIILTDLYNHSIHVLSSEGYFMKFLITADDGVAGPYSLALYNKTLWVGCKAGVIKLYKLKCDMAGNTIKTYTKDEKDQTKLFTFPDRITQNVNLDICVVDVLDIDFSCRVVVVTP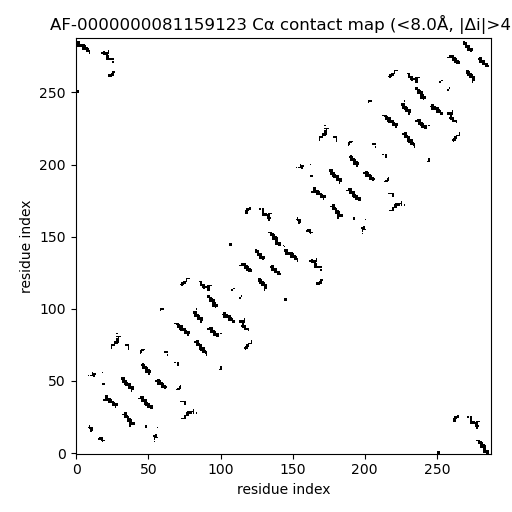DSTIRFTYQGRPELDKTFFVGDTVCDSEGIIILTDLYNHSIHVLSSEGYFMKFLITADDGVAGPYSLALYNKTLWVGCKAGVIKLYKLKCD

InterPro domains:
  IPR011042 Six-bladed beta-propeller, TolB-like [G3DSA:2.120.10.30] (1-140)

Nearest PDB structures (foldseek):
  5ex7-assembly1_A  TM=7.851E-01  e=4.813E-05  Drosophila melanogaster
  7qrv-assembly2_B  TM=7.668E-01  e=3.498E-04  Homo sapiens
  4ci8-assembly1_A  TM=7.456E-01  e=6.309E-04  Homo sapiens
  8dk0-assembly1_A  TM=6.594E-01  e=8.725E-03  Rhodopseudomonas palustris CGA009
  3p5b-assembly1_L  TM=5.258E-01  e=1.340E-02  Homo sapiens

Secondary structure (DSSP, 8-state):
-EEEEEEEE-B-TTT--B--SEEEEEEE-TTSPEEEEEE-SSSS-EEEEEE-TTS-EEEEE---GGGT-------EEE-TTS-EEEEEGGGTEEEEE-TTS-EEEEEE-GGGT--S--EEEEETTEEEEEEGGGEEEEEEE---/-EEEEEEEE-B-TTT--BS-SEEEEEEE-TTSPEEEEEE-SSSS-EEEEEE-TTS-EEEEE---GGG--------EEE-TTS-EEEEEGGGTEEEEE-TTS-EEEEEE-GGGT--S--EEEEETTEEEEEEGGGEEEEEEE---

Foldseek 3Di:
DPDDDPDDAAAAPPPRHGQADAQQEWDAELQRWIWTWGQDDPPRAIKIWTADPVRHTLDIGRDDVVVVDGFHWQEWDYDNVQWIWIDGQVQQWIWIAHNSGHTDDTPDHVVNPGHRWRYWDDDPQWIWTQGPPGDIDIDRHDPD/DPDDDPDDAAAAPPPRHGQADAQQEWDAELQRWIWTWGQDDPPRFIKIWTADPVRHTLDIGRDDVVVVDGFHWQEWDYDNVQWIWIDGQVQQWIWIAHNSGHTDDTPDGVVNPGHRWRYWDDDPQWIWTAGPPGDIDIDRHDDD

Radius of gyration: 17.92 Å; Cα contacts (8 Å, |Δi|>4): 805; chains: 2; bounding box: 46×47×40 Å

pLDDT: mean 91.34, std 8.8, range [48.38, 97.88]